Protein AF-A0A367JH83-F1 (afdb_monomer_lite)

Secondary structure (DSSP, 8-state):
-HHHHHHHH-HHHHHHHHHHHHHHHHHHHHHHSHHHHHHH-S-TTHHHHHHHHT-TTS-HHHHHHHHHHHHHHHHHHHHHHHHHHHHHHHHHHH--SS-TTHHHHHHHHHHHHHHHHHHHHHHH-GGGHHHHHHHHHHHHHHHHSSTT-SS--HHHHHHHHHHHHHHHHHHHHHHHHSS---HHHHHHHHHHHHHHHHHHHHHHHIIIIIIHHHTT-

Radius of gyration: 25.51 Å; chains: 1; bounding box: 60×53×84 Å

Foldseek 3Di:
DVVVVVCPPCVLVVLQVVLLVVLLVVLVVQCVPVVSVVPLFDDLCLLSVLSVLLRLSDALVVSVVSVVLLVVLQVVLLVLLLVLLVVLLVVLQPDPDDPLCVLVVSLVVSLVVQLVVLVVVLVVDVSCVSSSVSSNQLSVQSSPPPSNPNDRDSRNSVRSVRSSVNSSVSSSVSSCVRPRDHPVNVVVVVVVVVVVVVVVVVVCCCCVVVVVVVVPD

Structure (mmCIF, N/CA/C/O backbone):
data_AF-A0A367JH83-F1
#
_entry.id   AF-A0A367JH83-F1
#
loop_
_atom_site.group_PDB
_atom_site.id
_atom_site.type_symbol
_atom_site.label_atom_id
_atom_site.label_alt_id
_atom_site.label_comp_id
_atom_site.label_asym_id
_atom_site.label_entity_id
_atom_site.label_seq_id
_atom_site.pdbx_PDB_ins_code
_atom_site.Cartn_x
_atom_site.Cartn_y
_atom_site.Cartn_z
_atom_site.occupancy
_atom_site.B_iso_or_equiv
_atom_site.auth_seq_id
_atom_site.auth_comp_id
_atom_site.auth_asym_id
_atom_site.auth_atom_id
_atom_site.pdbx_PDB_model_num
ATOM 1 N N . MET A 1 1 ? 3.722 -12.422 34.911 1.00 48.09 1 MET A N 1
ATOM 2 C CA . MET A 1 1 ? 2.597 -11.683 35.539 1.00 48.09 1 MET A CA 1
ATOM 3 C C . MET A 1 1 ? 2.371 -10.274 34.957 1.00 48.09 1 MET A C 1
ATOM 5 O O . MET A 1 1 ? 1.234 -9.824 34.954 1.00 48.09 1 MET A O 1
ATOM 9 N N . HIS A 1 2 ? 3.386 -9.600 34.392 1.00 51.06 2 HIS A N 1
ATOM 10 C CA . HIS A 1 2 ? 3.225 -8.284 33.735 1.00 51.06 2 HIS A CA 1
ATOM 11 C C . HIS A 1 2 ? 2.443 -8.306 32.402 1.00 51.06 2 HIS A C 1
ATOM 13 O O . HIS A 1 2 ? 1.666 -7.391 32.148 1.00 51.06 2 HIS A O 1
ATOM 19 N N . LEU A 1 3 ? 2.559 -9.372 31.597 1.00 51.66 3 LEU A N 1
ATOM 20 C CA . LEU A 1 3 ? 1.825 -9.535 30.325 1.00 51.66 3 LEU A CA 1
ATOM 21 C C . LEU A 1 3 ? 0.295 -9.521 30.496 1.00 51.66 3 LEU A C 1
ATOM 23 O O . LEU A 1 3 ? -0.410 -8.859 29.746 1.00 51.66 3 LEU A O 1
ATOM 27 N N . VAL A 1 4 ? -0.221 -10.185 31.534 1.00 54.22 4 VAL A N 1
ATOM 28 C CA . VAL A 1 4 ? -1.671 -10.267 31.799 1.00 54.22 4 VAL A CA 1
ATOM 29 C C . VAL A 1 4 ? -2.240 -8.925 32.280 1.00 54.22 4 VAL A C 1
ATOM 31 O O . VAL A 1 4 ? -3.394 -8.608 32.000 1.00 54.22 4 VAL A O 1
ATOM 34 N N . LYS A 1 5 ? -1.425 -8.106 32.961 1.00 48.91 5 LYS A N 1
ATOM 35 C CA . LYS A 1 5 ? -1.798 -6.739 33.355 1.00 48.91 5 LYS A CA 1
ATOM 36 C C . LYS A 1 5 ? -1.836 -5.797 32.146 1.00 48.91 5 LYS A C 1
ATOM 38 O O . LYS A 1 5 ? -2.768 -5.015 32.047 1.00 48.91 5 LYS A O 1
ATOM 43 N N . PHE A 1 6 ? -0.908 -5.943 31.196 1.00 50.91 6 PHE A N 1
ATOM 44 C CA . PHE A 1 6 ? -0.887 -5.172 29.942 1.00 50.91 6 PHE A CA 1
ATOM 45 C C . PHE A 1 6 ? -2.046 -5.536 28.992 1.00 50.91 6 PHE A C 1
ATOM 47 O O . PHE A 1 6 ? -2.548 -4.687 28.259 1.00 50.91 6 PHE A O 1
ATOM 54 N N . ILE A 1 7 ? -2.515 -6.789 29.036 1.00 53.06 7 ILE A N 1
ATOM 55 C CA . ILE A 1 7 ? -3.688 -7.268 28.279 1.00 53.06 7 ILE A CA 1
ATOM 56 C C . ILE A 1 7 ? -5.001 -6.643 28.771 1.00 53.06 7 ILE A C 1
ATOM 58 O O . ILE A 1 7 ? -5.922 -6.432 27.984 1.00 53.06 7 ILE A O 1
ATOM 62 N N . LYS A 1 8 ? -5.092 -6.317 30.064 1.00 50.69 8 LYS A N 1
ATOM 63 C CA . LYS A 1 8 ? -6.315 -5.769 30.664 1.00 50.69 8 LYS A CA 1
ATOM 64 C C . LYS A 1 8 ? -6.475 -4.256 30.509 1.00 50.69 8 LYS A C 1
ATOM 66 O O . LYS A 1 8 ? -7.600 -3.790 30.646 1.00 50.69 8 LYS A O 1
ATOM 71 N N . THR A 1 9 ? -5.407 -3.510 30.227 1.00 55.69 9 THR A N 1
ATOM 72 C CA . THR A 1 9 ? -5.469 -2.039 30.201 1.00 55.69 9 THR A CA 1
ATOM 73 C C . THR A 1 9 ? -6.194 -1.492 28.966 1.00 55.69 9 THR A C 1
ATOM 75 O O . THR A 1 9 ? -6.880 -0.492 29.099 1.00 55.69 9 THR A O 1
ATOM 78 N N . ASP A 1 10 ? -6.151 -2.182 27.814 1.00 66.38 10 ASP A N 1
ATOM 79 C CA . ASP A 1 10 ? -6.865 -1.765 26.591 1.00 66.38 10 ASP A CA 1
ATOM 80 C C . ASP A 1 10 ? -7.349 -2.963 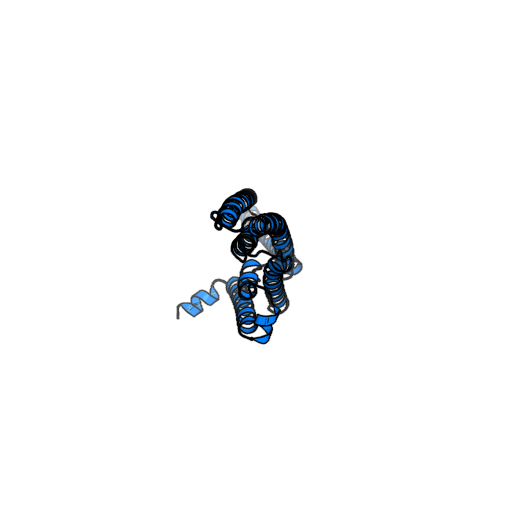25.752 1.00 66.38 10 ASP A C 1
ATOM 82 O O . ASP A 1 10 ? -6.785 -3.317 24.713 1.00 66.38 10 ASP A O 1
ATOM 86 N N . TYR A 1 11 ? -8.436 -3.610 26.182 1.00 70.94 11 TYR A N 1
ATOM 87 C CA . TYR A 1 11 ? -9.047 -4.752 25.478 1.00 70.94 11 TYR A CA 1
ATOM 88 C C . TYR A 1 11 ? -9.377 -4.459 23.996 1.00 70.94 11 TYR A C 1
ATOM 90 O O . TYR A 1 11 ? -9.270 -5.338 23.138 1.00 70.94 11 TYR A O 1
ATOM 98 N N . VAL A 1 12 ? -9.729 -3.210 23.676 1.00 72.44 12 VAL A N 1
ATOM 99 C CA . VAL A 1 12 ? -10.009 -2.749 22.303 1.00 72.44 12 VAL A CA 1
ATOM 100 C C . VAL A 1 12 ? -8.739 -2.724 21.448 1.00 72.44 12 VAL A C 1
ATOM 102 O O . VAL A 1 12 ? -8.766 -3.140 20.290 1.00 72.44 12 VAL A O 1
ATOM 105 N N . LEU A 1 13 ? -7.609 -2.294 22.016 1.00 74.44 13 LEU A N 1
ATOM 106 C CA . LEU A 1 13 ? -6.323 -2.282 21.321 1.00 74.44 13 LEU A CA 1
ATOM 107 C C . LEU A 1 13 ? -5.861 -3.710 21.012 1.00 74.44 13 LEU A C 1
ATOM 109 O O . LEU A 1 13 ? -5.463 -4.002 19.887 1.00 74.44 13 LEU A O 1
ATOM 113 N N . TRP A 1 14 ? -5.995 -4.623 21.975 1.00 78.81 14 TRP A N 1
ATOM 114 C CA . TRP A 1 14 ? -5.631 -6.029 21.791 1.00 78.81 14 TRP A CA 1
ATOM 115 C C . TRP A 1 14 ? -6.455 -6.727 20.711 1.00 78.81 14 TRP A C 1
ATOM 117 O O . TRP A 1 14 ? -5.892 -7.476 19.913 1.00 78.81 14 TRP A O 1
ATOM 127 N N . LYS A 1 15 ? -7.758 -6.433 20.608 1.00 77.62 15 LYS A N 1
ATOM 128 C CA . LYS A 1 15 ? -8.580 -6.917 19.488 1.00 77.62 15 LYS A CA 1
ATOM 129 C C . LYS A 1 15 ? -8.026 -6.473 18.140 1.00 77.62 15 LYS A C 1
ATOM 131 O O . LYS A 1 15 ? -7.910 -7.293 17.234 1.00 77.62 15 LYS A O 1
ATOM 136 N N . LYS A 1 16 ? -7.663 -5.195 18.008 1.00 78.31 16 LYS A N 1
ATOM 137 C CA . LYS A 1 16 ? -7.108 -4.639 16.765 1.00 78.31 16 LYS A CA 1
ATOM 138 C C . LYS A 1 16 ? -5.760 -5.263 16.413 1.00 78.31 16 LYS A C 1
ATOM 140 O O . LYS A 1 16 ? -5.555 -5.635 15.263 1.00 78.31 16 LYS A O 1
ATOM 145 N N . ILE A 1 17 ? -4.881 -5.438 17.400 1.00 82.12 17 ILE A N 1
ATOM 146 C CA . ILE A 1 17 ? -3.578 -6.088 17.208 1.00 82.12 17 ILE A CA 1
ATOM 147 C C . ILE A 1 17 ? -3.771 -7.521 16.704 1.00 82.12 17 ILE A C 1
ATOM 149 O O . ILE A 1 17 ? -3.219 -7.870 15.667 1.00 82.12 17 ILE A O 1
ATOM 153 N N . ILE A 1 18 ? -4.614 -8.321 17.369 1.00 83.38 18 ILE A N 1
ATOM 154 C CA . ILE A 1 18 ? -4.855 -9.721 16.986 1.00 83.38 18 ILE A CA 1
ATOM 155 C C . ILE A 1 18 ? -5.422 -9.820 15.565 1.00 83.38 18 ILE A C 1
ATOM 157 O O . ILE A 1 18 ? -4.965 -10.662 14.796 1.00 83.38 18 ILE A O 1
ATOM 161 N N . LYS A 1 19 ? -6.363 -8.947 15.178 1.00 82.88 19 LYS A N 1
ATOM 162 C CA . LYS A 1 19 ? -6.883 -8.901 13.799 1.00 82.88 19 LYS A CA 1
ATOM 163 C C . LYS A 1 19 ? -5.774 -8.699 12.772 1.00 82.88 19 LYS A C 1
ATOM 165 O O . LYS A 1 19 ? -5.697 -9.446 11.799 1.00 82.88 19 LYS A O 1
ATOM 170 N N . CYS A 1 20 ? -4.917 -7.703 12.991 1.00 82.50 20 CYS A N 1
ATOM 171 C CA . CYS A 1 20 ? -3.820 -7.409 12.077 1.00 82.50 20 CYS A CA 1
ATOM 172 C C . CYS A 1 20 ? -2.799 -8.551 12.037 1.00 82.50 20 CYS A C 1
ATOM 174 O O . CYS A 1 20 ? -2.347 -8.914 10.955 1.00 82.50 20 CYS A O 1
ATOM 176 N N . THR A 1 21 ? -2.488 -9.163 13.183 1.00 86.00 21 THR A N 1
ATOM 177 C CA . THR A 1 21 ? -1.596 -10.327 13.253 1.00 86.00 21 THR A CA 1
ATOM 178 C C . THR A 1 21 ? -2.160 -11.520 12.483 1.00 86.00 21 THR A C 1
ATOM 180 O O . THR A 1 21 ? -1.435 -12.131 11.709 1.00 86.00 21 THR A O 1
ATOM 183 N N . VAL A 1 22 ? -3.454 -11.822 12.622 1.00 86.25 22 VAL A N 1
ATOM 184 C CA . VAL A 1 22 ? -4.103 -12.916 11.879 1.00 86.25 22 VAL A CA 1
ATOM 185 C C . VAL A 1 22 ? -4.103 -12.641 10.374 1.00 86.25 22 VAL A C 1
ATOM 187 O O . VAL A 1 22 ? -3.797 -13.540 9.594 1.00 86.25 22 VAL A O 1
ATOM 190 N N . ALA A 1 23 ? -4.396 -11.408 9.949 1.00 85.38 23 ALA A N 1
ATOM 191 C CA . ALA A 1 23 ? -4.332 -11.035 8.534 1.00 85.38 23 ALA A CA 1
ATOM 192 C C . ALA A 1 23 ? -2.924 -11.208 7.952 1.00 85.38 23 ALA A C 1
ATOM 194 O O . ALA A 1 23 ? -2.769 -11.758 6.860 1.00 85.38 23 ALA A O 1
ATOM 195 N N . TYR A 1 24 ? -1.907 -10.785 8.703 1.00 87.06 24 TYR A N 1
ATOM 196 C CA . TYR A 1 24 ? -0.510 -10.931 8.314 1.00 87.06 24 TYR A CA 1
ATOM 197 C C . TYR A 1 24 ? -0.085 -12.403 8.227 1.00 87.06 24 TYR A C 1
ATOM 199 O O . TYR A 1 24 ? 0.581 -12.800 7.270 1.00 87.06 24 TYR A O 1
ATOM 207 N N . GLU A 1 25 ? -0.518 -13.229 9.180 1.00 88.69 25 GLU A N 1
ATOM 208 C CA . GLU A 1 25 ? -0.207 -14.659 9.204 1.00 88.69 25 GLU A CA 1
ATOM 209 C C . GLU A 1 25 ? -0.846 -15.394 8.021 1.00 88.69 25 GLU A C 1
ATOM 211 O O . GLU A 1 25 ? -0.173 -16.145 7.321 1.00 88.69 25 GLU A O 1
ATOM 216 N N . ILE A 1 26 ? -2.119 -15.113 7.716 1.00 87.00 26 ILE A N 1
ATOM 217 C CA . ILE A 1 26 ? -2.809 -15.697 6.555 1.00 87.00 26 ILE A CA 1
ATOM 218 C C . ILE A 1 26 ? -2.083 -15.333 5.256 1.00 87.00 26 ILE A C 1
ATOM 220 O O . ILE A 1 26 ? -1.838 -16.205 4.423 1.00 87.00 26 ILE A O 1
ATOM 224 N N . ALA A 1 27 ? -1.698 -14.066 5.082 1.00 86.50 27 ALA A N 1
ATOM 225 C CA . ALA A 1 27 ? -0.933 -13.644 3.912 1.00 86.50 27 ALA A CA 1
ATOM 226 C C . ALA A 1 27 ? 0.440 -14.329 3.826 1.00 86.50 27 ALA A C 1
ATOM 228 O O . ALA A 1 27 ? 0.870 -14.691 2.730 1.00 86.50 27 ALA A O 1
ATOM 229 N N . THR A 1 28 ? 1.102 -14.542 4.965 1.00 86.69 28 THR A N 1
ATOM 230 C CA . THR A 1 28 ? 2.405 -15.221 5.048 1.00 86.69 28 THR A CA 1
ATOM 231 C C . THR A 1 28 ? 2.293 -16.710 4.710 1.00 86.69 28 THR A C 1
ATOM 233 O O . THR A 1 28 ? 3.112 -17.246 3.966 1.00 86.69 28 THR A O 1
ATOM 236 N N . ILE A 1 29 ? 1.240 -17.384 5.170 1.00 87.88 29 ILE A N 1
ATOM 237 C CA . ILE A 1 29 ? 0.969 -18.778 4.800 1.00 87.88 29 ILE A CA 1
ATOM 238 C C . ILE A 1 29 ? 0.673 -18.880 3.300 1.00 87.88 29 ILE A C 1
ATOM 240 O O . ILE A 1 29 ? 1.196 -19.768 2.631 1.00 87.88 29 ILE A O 1
ATOM 244 N N . LEU A 1 30 ? -0.130 -17.962 2.751 1.00 84.56 30 LEU A N 1
ATOM 245 C CA . LEU A 1 30 ? -0.495 -17.978 1.334 1.00 84.56 30 LEU A CA 1
ATOM 246 C C . LEU A 1 30 ? 0.717 -17.817 0.417 1.00 84.56 30 LEU A C 1
ATOM 248 O O . LEU A 1 30 ? 0.815 -18.540 -0.568 1.00 84.56 30 LEU A O 1
ATOM 252 N N . ILE A 1 31 ? 1.650 -16.919 0.736 1.00 86.81 31 ILE A N 1
ATOM 253 C CA . ILE A 1 31 ? 2.852 -16.728 -0.086 1.00 86.81 31 ILE A CA 1
ATOM 254 C C . ILE A 1 31 ? 3.829 -17.909 -0.010 1.00 86.81 31 ILE A C 1
ATOM 256 O O . ILE A 1 31 ? 4.506 -18.191 -0.993 1.00 86.81 31 ILE A O 1
ATOM 260 N N . LEU A 1 32 ? 3.883 -18.630 1.115 1.00 85.50 32 LEU A N 1
ATOM 261 C CA . LEU A 1 32 ? 4.742 -19.811 1.269 1.00 85.50 32 LEU A CA 1
ATOM 262 C C . LEU A 1 32 ? 4.298 -20.996 0.397 1.00 85.50 32 LEU A C 1
ATOM 264 O O . LEU A 1 32 ? 5.063 -21.941 0.211 1.00 85.50 32 LEU A O 1
ATOM 268 N N . ILE A 1 33 ? 3.078 -20.968 -0.147 1.00 86.38 33 ILE A N 1
ATOM 269 C CA . ILE A 1 33 ? 2.583 -21.999 -1.058 1.00 86.38 33 ILE A CA 1
ATOM 270 C C . ILE A 1 33 ? 3.149 -21.733 -2.468 1.00 86.38 33 ILE A C 1
ATOM 272 O O . ILE A 1 33 ? 2.751 -20.753 -3.103 1.00 86.38 33 ILE A O 1
ATOM 276 N N . PRO A 1 34 ? 3.968 -22.637 -3.047 1.00 78.75 34 PRO A N 1
ATOM 277 C CA . PRO A 1 34 ? 4.640 -22.398 -4.335 1.00 78.75 34 PRO A CA 1
ATOM 278 C C . PRO A 1 34 ? 3.678 -22.141 -5.504 1.00 78.75 34 PRO A C 1
ATOM 280 O O . PRO A 1 34 ? 3.972 -21.395 -6.434 1.00 78.75 34 PRO A O 1
ATOM 283 N N . LYS A 1 35 ? 2.480 -22.741 -5.454 1.00 79.00 35 LYS A N 1
ATOM 284 C CA . LYS A 1 35 ? 1.425 -22.524 -6.459 1.00 79.00 35 LYS A CA 1
ATOM 285 C C . LYS A 1 35 ? 0.852 -21.107 -6.427 1.00 79.00 35 LYS A C 1
ATOM 287 O O . LYS A 1 35 ? 0.380 -20.620 -7.448 1.00 79.00 35 LYS A O 1
ATOM 292 N N . VAL A 1 36 ? 0.839 -20.479 -5.254 1.00 77.38 36 VAL A N 1
ATOM 293 C CA . VAL A 1 36 ? 0.352 -19.110 -5.074 1.00 77.38 36 VAL A CA 1
ATOM 294 C C . VAL A 1 36 ? 1.449 -18.137 -5.489 1.00 77.38 36 VAL A C 1
ATOM 296 O O . VAL A 1 36 ? 1.177 -17.226 -6.264 1.00 77.38 36 VAL A O 1
ATOM 299 N N . GLU A 1 37 ? 2.694 -18.383 -5.078 1.00 77.94 37 GLU A N 1
ATOM 300 C CA . GLU A 1 37 ? 3.856 -17.590 -5.493 1.00 77.94 37 GLU A CA 1
ATOM 301 C C . GLU A 1 37 ? 3.947 -17.454 -7.024 1.00 77.94 37 GLU A C 1
ATOM 303 O O . GLU A 1 37 ? 4.045 -16.339 -7.539 1.00 77.94 37 GLU A O 1
ATOM 308 N N . ALA A 1 38 ? 3.819 -18.568 -7.752 1.00 74.31 38 ALA A N 1
ATOM 309 C CA . ALA A 1 38 ? 3.919 -18.592 -9.211 1.00 74.31 38 ALA A CA 1
ATOM 310 C C . ALA A 1 38 ? 2.819 -17.786 -9.935 1.00 74.31 38 ALA A C 1
ATOM 312 O O . ALA A 1 38 ? 3.021 -17.360 -11.071 1.00 74.31 38 ALA A O 1
ATOM 313 N N . ASN A 1 39 ? 1.668 -17.561 -9.290 1.00 76.25 39 ASN A N 1
ATOM 314 C CA . ASN A 1 39 ? 0.476 -16.976 -9.916 1.00 76.25 39 ASN A CA 1
ATOM 315 C C . ASN A 1 39 ? 0.176 -15.532 -9.482 1.00 76.25 39 ASN A C 1
ATOM 317 O O . ASN A 1 39 ? -0.701 -14.892 -10.060 1.00 76.25 39 ASN A O 1
ATOM 321 N N . VAL A 1 40 ? 0.854 -15.008 -8.458 1.00 68.94 40 VAL A N 1
ATOM 322 C CA . VAL A 1 40 ? 0.503 -13.714 -7.847 1.00 68.94 40 VAL A CA 1
ATOM 323 C C . VAL A 1 40 ? 1.142 -12.514 -8.555 1.00 68.94 40 VAL A C 1
ATOM 325 O O . VAL A 1 40 ? 0.592 -11.414 -8.507 1.00 68.94 40 VAL A O 1
ATOM 328 N N . GLY A 1 41 ? 2.266 -12.697 -9.246 1.00 66.81 41 GLY A N 1
ATOM 329 C CA . GLY A 1 41 ? 2.889 -11.642 -10.046 1.00 66.81 41 GLY A CA 1
ATOM 330 C C . GLY A 1 41 ? 4.389 -11.505 -9.813 1.00 66.81 41 GLY A C 1
ATOM 331 O O . GLY A 1 41 ? 5.060 -12.414 -9.342 1.00 66.81 41 GLY A O 1
ATOM 332 N N . VAL A 1 42 ? 4.933 -10.339 -10.165 1.00 68.00 42 VAL A N 1
ATOM 333 C CA . VAL A 1 42 ? 6.388 -10.099 -10.238 1.00 68.00 42 VAL A CA 1
ATOM 334 C C . VAL A 1 42 ? 7.045 -10.052 -8.8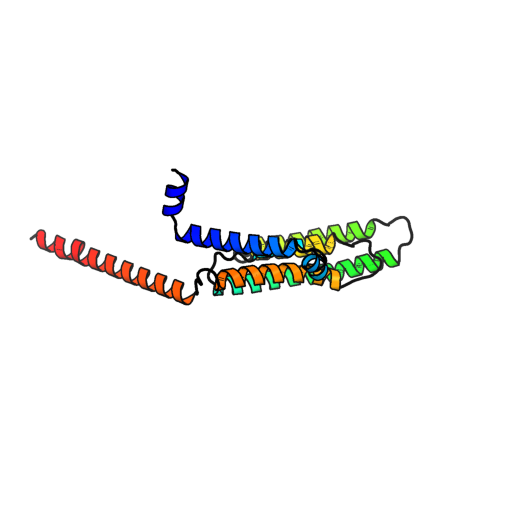56 1.00 68.00 42 VAL A C 1
ATOM 336 O O . VAL A 1 42 ? 8.266 -10.220 -8.732 1.00 68.00 42 VAL A O 1
ATOM 339 N N . VAL A 1 43 ? 6.246 -9.762 -7.826 1.00 77.38 43 VAL A N 1
ATOM 340 C CA . VAL A 1 43 ? 6.714 -9.497 -6.468 1.00 77.38 43 VAL A CA 1
ATOM 341 C C . VAL A 1 43 ? 5.730 -10.074 -5.428 1.00 77.38 43 VAL A C 1
ATOM 343 O O . VAL A 1 43 ? 4.919 -9.336 -4.868 1.00 77.38 43 VAL A O 1
ATOM 346 N N . PRO A 1 44 ? 5.771 -11.390 -5.144 1.00 78.31 44 PRO A N 1
ATOM 347 C CA . PRO A 1 44 ? 4.781 -12.054 -4.286 1.00 78.31 44 PRO A CA 1
ATOM 348 C C . PRO A 1 44 ? 4.742 -11.526 -2.842 1.00 78.31 44 PRO A C 1
ATOM 350 O O . PRO A 1 44 ? 3.675 -11.446 -2.239 1.00 78.31 44 PRO A O 1
ATOM 353 N N . TYR A 1 45 ? 5.878 -11.079 -2.294 1.00 82.56 45 TYR A N 1
ATOM 354 C CA . TYR A 1 45 ? 5.986 -10.543 -0.923 1.00 82.56 45 TYR A CA 1
ATOM 355 C C . TYR A 1 45 ? 5.252 -9.217 -0.712 1.00 82.56 45 TYR A C 1
ATOM 357 O O . TYR A 1 45 ? 5.084 -8.761 0.417 1.00 82.56 45 TYR A O 1
ATOM 365 N N . LEU A 1 46 ? 4.749 -8.608 -1.783 1.00 85.12 46 LEU A N 1
ATOM 366 C CA . LEU A 1 46 ? 3.849 -7.471 -1.673 1.00 85.12 46 LEU A CA 1
ATOM 367 C C . LEU A 1 46 ? 2.463 -7.847 -1.131 1.00 85.12 46 LEU A C 1
ATOM 369 O O . LEU A 1 46 ? 1.765 -6.949 -0.671 1.00 85.12 46 LEU A O 1
ATOM 373 N N . ILE A 1 47 ? 2.071 -9.130 -1.110 1.00 85.19 47 ILE A N 1
ATOM 374 C CA . ILE A 1 47 ? 0.826 -9.558 -0.446 1.00 85.19 47 ILE A CA 1
ATOM 375 C C . ILE A 1 47 ? 0.895 -9.259 1.056 1.00 85.19 47 ILE A C 1
ATOM 377 O O . ILE A 1 47 ? -0.007 -8.629 1.611 1.00 85.19 47 ILE A O 1
ATOM 381 N N . THR A 1 48 ? 1.973 -9.682 1.722 1.00 85.75 48 THR A N 1
ATOM 382 C CA . THR A 1 48 ? 2.140 -9.491 3.170 1.00 85.75 48 THR A CA 1
ATOM 383 C C . THR A 1 48 ? 2.305 -8.012 3.503 1.00 85.75 48 THR A C 1
ATOM 385 O O . THR A 1 48 ? 1.630 -7.508 4.400 1.00 85.75 48 THR A O 1
ATOM 388 N N . LEU A 1 49 ? 3.102 -7.272 2.726 1.00 84.19 49 LEU A N 1
ATOM 389 C CA . LEU A 1 49 ? 3.193 -5.812 2.852 1.00 84.19 49 LEU A CA 1
ATOM 390 C C . LEU A 1 49 ? 1.840 -5.124 2.629 1.00 84.19 49 LEU A C 1
ATOM 392 O O . LEU A 1 49 ? 1.483 -4.217 3.378 1.00 84.19 49 LEU A O 1
ATOM 396 N N . GLY A 1 50 ? 1.052 -5.591 1.659 1.00 82.88 50 GLY A N 1
ATOM 397 C CA . GLY A 1 50 ? -0.304 -5.116 1.409 1.00 82.88 50 GLY A CA 1
ATOM 398 C C . GLY A 1 50 ? -1.168 -5.205 2.665 1.00 82.88 50 GLY A C 1
ATOM 399 O O . GLY A 1 50 ? -1.759 -4.202 3.061 1.00 82.88 50 GLY A O 1
ATOM 400 N N . THR A 1 51 ? -1.173 -6.346 3.366 1.00 84.56 51 THR A N 1
ATOM 401 C CA . THR A 1 51 ? -1.970 -6.484 4.604 1.00 84.56 51 THR A CA 1
ATOM 402 C C . THR A 1 51 ? -1.611 -5.461 5.682 1.00 84.56 51 THR A C 1
ATOM 404 O O . THR A 1 51 ? -2.487 -5.009 6.420 1.00 84.56 51 THR A O 1
ATOM 407 N N . LEU A 1 52 ? -0.341 -5.052 5.743 1.00 82.06 52 LEU A N 1
ATOM 408 C CA . LEU A 1 52 ? 0.146 -4.074 6.710 1.00 82.06 52 LEU A CA 1
ATOM 409 C C . LEU A 1 52 ? -0.324 -2.657 6.362 1.00 82.06 52 LEU A C 1
ATOM 411 O O . LEU A 1 52 ? -0.736 -1.898 7.238 1.00 82.06 52 LEU A O 1
ATOM 415 N N . PHE A 1 53 ? -0.313 -2.311 5.076 1.00 76.75 53 PHE A N 1
ATOM 416 C CA . PHE A 1 53 ? -0.707 -0.987 4.597 1.00 76.75 53 PHE A CA 1
ATOM 417 C C . PHE A 1 53 ? -2.223 -0.766 4.535 1.00 76.75 53 PHE A C 1
ATOM 419 O O . PHE A 1 53 ? -2.672 0.369 4.670 1.00 76.75 53 PHE A O 1
ATOM 426 N N . PHE A 1 54 ? -3.017 -1.823 4.350 1.00 77.06 54 PHE A N 1
ATOM 427 C CA . PHE A 1 54 ? -4.486 -1.765 4.407 1.00 77.06 54 PHE A CA 1
ATOM 428 C C . PHE A 1 54 ? -5.048 -2.049 5.810 1.00 77.06 54 PHE A C 1
ATOM 430 O O . PHE A 1 54 ? -6.240 -2.325 5.937 1.00 77.06 54 PHE A O 1
ATOM 437 N N . ASN A 1 55 ? -4.173 -2.029 6.825 1.00 74.06 55 ASN A N 1
ATOM 438 C CA . ASN A 1 55 ? -4.401 -2.169 8.265 1.00 74.06 55 ASN A CA 1
ATOM 439 C C . ASN A 1 55 ? -5.859 -2.461 8.693 1.00 74.06 55 ASN A C 1
ATOM 441 O O . ASN A 1 55 ? -6.725 -1.588 8.684 1.00 74.06 55 ASN A O 1
ATOM 445 N N . ALA A 1 56 ? -6.108 -3.676 9.187 1.00 66.12 56 ALA A N 1
ATOM 446 C CA . ALA A 1 56 ? -7.418 -4.142 9.660 1.00 66.12 56 ALA A CA 1
ATOM 447 C C . ALA A 1 56 ? -7.877 -3.543 11.016 1.00 66.12 56 ALA A C 1
ATOM 449 O O . ALA A 1 56 ? -8.805 -4.057 11.638 1.00 66.12 56 ALA A O 1
ATOM 450 N N . SER A 1 57 ? -7.227 -2.485 11.516 1.00 62.22 57 SER A N 1
ATOM 451 C CA . SER A 1 57 ? -7.513 -1.896 12.838 1.00 62.22 57 SER A CA 1
ATOM 452 C C . SER A 1 57 ? -8.663 -0.878 12.864 1.00 62.22 57 SER A C 1
ATOM 454 O O . SER A 1 57 ? -9.139 -0.518 13.947 1.00 62.22 57 SER A O 1
ATOM 456 N N . GLY A 1 58 ? -9.089 -0.389 11.695 1.00 65.69 58 GLY A N 1
ATOM 457 C CA . GLY A 1 58 ? -10.168 0.588 11.543 1.00 65.69 58 GLY A CA 1
ATOM 458 C C . GLY A 1 58 ? -11.542 -0.046 11.317 1.00 65.69 58 GLY A C 1
ATOM 459 O O . GLY A 1 58 ? -11.665 -1.241 11.051 1.00 65.69 58 GLY A O 1
ATOM 460 N N . THR A 1 59 ? -12.596 0.771 11.376 1.00 74.25 59 THR A N 1
ATOM 461 C CA . THR A 1 59 ? -13.936 0.331 10.958 1.00 74.25 59 THR A CA 1
ATOM 462 C C . THR A 1 59 ? -13.919 -0.090 9.490 1.00 74.25 59 THR A C 1
ATOM 464 O O . THR A 1 59 ? -13.177 0.480 8.689 1.00 74.25 59 THR A O 1
ATOM 467 N N . ALA A 1 60 ? -14.766 -1.050 9.109 1.00 73.25 60 ALA A N 1
ATOM 468 C CA . ALA A 1 60 ? -14.797 -1.557 7.732 1.00 73.25 60 ALA A CA 1
ATOM 469 C C . ALA A 1 60 ? -14.994 -0.435 6.688 1.00 73.25 60 ALA A C 1
ATOM 471 O O . ALA A 1 60 ? -14.363 -0.441 5.636 1.00 73.25 60 ALA A O 1
ATOM 472 N N . GLY A 1 61 ? -15.811 0.578 7.008 1.00 72.06 61 GLY A N 1
ATOM 473 C CA . GLY A 1 61 ? -16.008 1.747 6.145 1.00 72.06 61 GLY A CA 1
ATOM 474 C C . GLY A 1 61 ? -14.751 2.609 5.996 1.00 72.06 61 GLY A C 1
ATOM 475 O O . GLY A 1 61 ? -14.409 2.996 4.882 1.00 72.06 61 GLY A O 1
ATOM 476 N N . ASN A 1 62 ? -14.024 2.863 7.091 1.00 78.94 62 ASN A N 1
ATOM 477 C CA . ASN A 1 62 ? -12.768 3.612 7.031 1.00 78.94 62 ASN A CA 1
ATOM 478 C C . ASN A 1 62 ? -11.699 2.844 6.244 1.00 78.94 62 ASN A C 1
ATOM 480 O O . ASN A 1 62 ? -11.009 3.431 5.419 1.00 78.94 62 ASN A O 1
ATOM 484 N N . GLN A 1 63 ? -11.627 1.524 6.428 1.00 81.69 63 GLN A N 1
ATOM 485 C CA . GLN A 1 63 ? -10.707 0.669 5.684 1.00 81.69 63 GLN A CA 1
ATOM 486 C C . GLN A 1 63 ? -10.985 0.698 4.173 1.00 81.69 63 GLN A C 1
ATOM 488 O O . GLN A 1 63 ? -10.047 0.780 3.389 1.00 81.69 63 GLN A O 1
ATOM 493 N N . ILE A 1 64 ? -12.253 0.692 3.742 1.00 83.06 64 ILE A N 1
ATOM 494 C CA . ILE A 1 64 ? -12.610 0.807 2.316 1.00 83.06 64 ILE A CA 1
ATOM 495 C C . ILE A 1 64 ? -12.186 2.168 1.745 1.00 83.06 64 ILE A C 1
ATOM 497 O O . ILE A 1 64 ? -11.645 2.235 0.642 1.00 83.06 64 ILE A O 1
ATOM 501 N N . VAL A 1 65 ? -12.395 3.260 2.486 1.00 83.94 65 VAL A N 1
ATOM 502 C CA . VAL A 1 65 ? -11.963 4.600 2.053 1.00 83.94 65 VAL A CA 1
ATOM 503 C C . VAL A 1 65 ? -10.438 4.673 1.953 1.00 83.94 65 VAL A C 1
ATOM 505 O O . VAL A 1 65 ? -9.911 5.175 0.960 1.00 83.94 65 VAL A O 1
ATOM 508 N N . GLU A 1 66 ? -9.720 4.125 2.933 1.00 83.12 66 GLU A N 1
ATOM 509 C CA . GLU A 1 66 ? -8.260 4.007 2.894 1.00 83.12 66 GLU A CA 1
ATOM 510 C C . GLU A 1 66 ? -7.796 3.131 1.726 1.00 83.12 66 GLU A C 1
ATOM 512 O O . GLU A 1 66 ? -6.824 3.477 1.056 1.00 83.12 66 GLU A O 1
ATOM 517 N N . MET A 1 67 ? -8.524 2.054 1.407 1.00 85.38 67 MET A N 1
ATOM 518 C CA . MET A 1 67 ? -8.247 1.227 0.236 1.00 85.38 67 MET A CA 1
ATOM 519 C C . MET A 1 67 ? -8.352 2.022 -1.065 1.00 85.38 67 MET A C 1
ATOM 521 O O . MET A 1 67 ? -7.448 1.957 -1.895 1.00 85.38 67 MET A O 1
ATOM 525 N N . LEU A 1 68 ? -9.421 2.802 -1.234 1.00 87.44 68 LEU A N 1
ATOM 526 C CA . LEU A 1 68 ? -9.615 3.638 -2.420 1.00 87.44 68 LEU A CA 1
ATOM 527 C C . LEU A 1 68 ? -8.520 4.703 -2.549 1.00 87.44 68 LEU A C 1
ATOM 529 O O . LEU A 1 68 ? -7.992 4.911 -3.641 1.00 87.44 68 LEU A O 1
ATOM 533 N N . LEU A 1 69 ? -8.137 5.340 -1.439 1.00 86.88 69 LEU A N 1
ATOM 534 C CA . LEU A 1 69 ? -7.049 6.320 -1.421 1.00 86.88 69 LEU A CA 1
ATOM 535 C C . LEU A 1 69 ? -5.691 5.681 -1.736 1.00 86.88 69 LEU A C 1
ATOM 537 O O . LEU A 1 69 ? -4.916 6.263 -2.495 1.00 86.88 69 LEU A O 1
ATOM 541 N N . ASN A 1 70 ? -5.417 4.484 -1.207 1.00 86.56 70 ASN A N 1
ATOM 542 C CA . ASN A 1 70 ? -4.222 3.701 -1.530 1.00 86.56 70 ASN A CA 1
ATOM 543 C C . ASN A 1 70 ? -4.161 3.407 -3.034 1.00 86.56 70 ASN A C 1
ATOM 545 O O . ASN A 1 70 ? -3.149 3.685 -3.670 1.00 86.56 70 ASN A O 1
ATOM 549 N N . VAL A 1 71 ? -5.255 2.913 -3.624 1.00 87.88 71 VAL A N 1
ATOM 550 C CA . VAL A 1 71 ? -5.314 2.607 -5.062 1.00 87.88 71 VAL A CA 1
ATOM 551 C C . VAL A 1 71 ? -5.131 3.866 -5.909 1.00 87.88 71 VAL A C 1
ATOM 553 O O . VAL A 1 71 ? -4.329 3.860 -6.841 1.00 87.88 71 VAL A O 1
ATOM 556 N N . ALA A 1 72 ? -5.802 4.967 -5.564 1.00 88.12 72 ALA A N 1
ATOM 557 C CA . ALA A 1 72 ? -5.651 6.239 -6.268 1.00 88.12 72 ALA A CA 1
ATOM 558 C C . ALA A 1 72 ? -4.196 6.743 -6.244 1.00 88.12 72 ALA A C 1
ATOM 560 O O . ALA A 1 72 ? -3.667 7.167 -7.272 1.00 88.12 72 ALA A O 1
ATOM 561 N N . MET A 1 73 ? -3.529 6.633 -5.090 1.00 86.88 73 MET A N 1
ATOM 562 C CA . MET A 1 73 ? -2.125 7.023 -4.931 1.00 86.88 73 MET A CA 1
ATOM 563 C C . MET A 1 73 ? -1.137 6.087 -5.618 1.00 86.88 73 MET A C 1
ATOM 565 O O . MET A 1 73 ? -0.029 6.511 -5.931 1.00 86.88 73 MET A O 1
ATOM 569 N N . MET A 1 74 ? -1.517 4.839 -5.885 1.00 87.75 74 MET A N 1
ATOM 570 C CA . MET A 1 74 ? -0.697 3.909 -6.654 1.00 87.75 74 MET A CA 1
ATOM 571 C C . MET A 1 74 ? -0.778 4.179 -8.162 1.00 87.75 74 MET A C 1
ATOM 573 O O . MET A 1 74 ? 0.237 4.074 -8.847 1.00 87.75 74 MET A O 1
ATOM 577 N N . ILE A 1 75 ? -1.954 4.529 -8.699 1.00 88.75 75 ILE A N 1
ATOM 578 C CA . ILE A 1 75 ? -2.173 4.687 -10.154 1.00 88.75 75 ILE A CA 1
ATOM 579 C C . ILE A 1 75 ? -1.243 5.744 -10.763 1.00 88.75 75 ILE A C 1
ATOM 581 O O . ILE A 1 75 ? -0.663 5.521 -11.824 1.00 88.75 75 ILE A O 1
ATOM 585 N N . ILE A 1 76 ? -1.066 6.879 -10.085 1.00 88.88 76 ILE A N 1
ATOM 586 C CA . ILE A 1 76 ? -0.240 7.994 -10.571 1.00 88.88 76 ILE A CA 1
ATOM 587 C C . ILE A 1 76 ? 1.223 7.559 -10.810 1.00 88.88 76 ILE A C 1
ATOM 589 O O . ILE A 1 76 ? 1.694 7.671 -11.947 1.00 88.88 76 ILE A O 1
ATOM 593 N N . PRO A 1 77 ? 1.952 7.018 -9.810 1.00 87.25 77 PRO A N 1
ATOM 594 C CA . PRO A 1 77 ? 3.305 6.521 -10.023 1.00 87.25 77 PRO A CA 1
ATOM 595 C C . PRO A 1 77 ? 3.347 5.330 -10.982 1.00 87.25 77 PRO A C 1
ATOM 597 O O . PRO A 1 77 ? 4.351 5.161 -11.661 1.00 87.25 77 PRO A O 1
ATOM 600 N N . ALA A 1 78 ? 2.284 4.535 -11.117 1.00 87.06 78 ALA A N 1
ATOM 601 C CA . ALA A 1 78 ? 2.245 3.437 -12.086 1.00 87.06 78 ALA A CA 1
ATOM 602 C C . ALA A 1 78 ? 2.263 3.907 -13.536 1.00 87.06 78 ALA A C 1
ATOM 604 O O . ALA A 1 78 ? 3.014 3.366 -14.344 1.00 87.06 78 ALA A O 1
ATOM 605 N N . ILE A 1 79 ? 1.455 4.921 -13.855 1.00 88.62 79 ILE A N 1
ATOM 606 C CA . ILE A 1 79 ? 1.433 5.536 -15.185 1.00 88.62 79 ILE A CA 1
ATOM 607 C C . ILE A 1 79 ? 2.805 6.144 -15.474 1.00 88.62 79 ILE A C 1
ATOM 609 O O . ILE A 1 79 ? 3.362 5.925 -16.547 1.00 88.62 79 ILE A O 1
ATOM 613 N N . TRP A 1 80 ? 3.385 6.840 -14.493 1.00 89.88 80 TRP A N 1
ATOM 614 C CA . TRP A 1 80 ? 4.734 7.386 -14.614 1.00 89.88 80 TRP A CA 1
ATOM 615 C C . TRP A 1 80 ? 5.778 6.293 -14.874 1.00 89.88 80 TRP A C 1
ATOM 617 O O . TRP A 1 80 ? 6.549 6.395 -15.825 1.00 89.88 80 TRP A O 1
ATOM 627 N N . CYS A 1 81 ? 5.755 5.203 -14.102 1.00 87.50 81 CYS A N 1
ATOM 628 C CA . CYS A 1 81 ? 6.635 4.056 -14.319 1.00 87.50 81 CYS A CA 1
ATOM 629 C C . CYS A 1 81 ? 6.443 3.458 -15.715 1.00 87.50 81 CYS A C 1
ATOM 631 O O . CYS A 1 81 ? 7.430 3.164 -16.372 1.00 87.50 81 CYS A O 1
ATOM 633 N N . ALA A 1 82 ? 5.207 3.332 -16.209 1.00 86.00 82 ALA A N 1
ATOM 634 C CA . ALA A 1 82 ? 4.934 2.786 -17.538 1.00 86.00 82 ALA A CA 1
ATOM 635 C C . ALA A 1 82 ? 5.559 3.633 -18.651 1.00 86.00 82 ALA A C 1
ATOM 637 O O . ALA A 1 82 ? 6.215 3.092 -19.541 1.00 86.00 82 ALA A O 1
ATOM 638 N N . VAL A 1 83 ? 5.405 4.957 -18.570 1.00 87.94 83 VAL A N 1
ATOM 639 C CA . VAL A 1 83 ? 5.994 5.895 -19.536 1.00 87.94 83 VAL A CA 1
ATOM 640 C C . VAL A 1 83 ? 7.520 5.809 -19.513 1.00 87.94 83 VAL A C 1
ATOM 642 O O . VAL A 1 83 ? 8.154 5.701 -20.561 1.00 87.94 83 VAL A O 1
ATOM 645 N N . ILE A 1 84 ? 8.120 5.814 -18.325 1.00 87.69 84 ILE A N 1
ATOM 646 C CA . ILE A 1 84 ? 9.577 5.790 -18.180 1.00 87.69 84 ILE A CA 1
ATOM 647 C C . ILE A 1 84 ? 10.157 4.435 -18.583 1.00 87.69 84 ILE A C 1
ATOM 649 O O . ILE A 1 84 ? 11.147 4.399 -19.306 1.00 87.69 84 ILE A O 1
ATOM 653 N N . SER A 1 85 ? 9.530 3.323 -18.199 1.00 84.25 85 SER A N 1
ATOM 654 C CA . SER A 1 85 ? 9.941 1.987 -18.635 1.00 84.25 85 SER A CA 1
ATOM 655 C C . SER A 1 85 ? 9.894 1.857 -20.158 1.00 84.25 85 SER A C 1
ATOM 657 O O . SER A 1 85 ? 10.817 1.290 -20.731 1.00 84.25 85 SER A O 1
ATOM 659 N N . TYR A 1 86 ? 8.885 2.426 -20.828 1.00 84.25 86 TYR A N 1
ATOM 660 C CA . TYR A 1 86 ? 8.839 2.468 -22.292 1.00 84.25 86 TYR A CA 1
ATOM 661 C C . TYR A 1 86 ? 10.012 3.265 -22.888 1.00 84.25 86 TYR A C 1
ATOM 663 O O . TYR A 1 86 ? 10.665 2.796 -23.820 1.00 84.25 86 TYR A O 1
ATOM 671 N N . LEU A 1 87 ? 10.335 4.433 -22.319 1.00 83.44 87 LEU A N 1
ATOM 672 C CA . LEU A 1 87 ? 11.483 5.245 -22.744 1.00 83.44 87 LEU A CA 1
ATOM 673 C C . LEU A 1 87 ? 12.822 4.524 -22.520 1.00 83.44 87 LEU A C 1
ATOM 675 O O . LEU A 1 87 ? 13.683 4.551 -23.398 1.00 83.44 87 LEU A O 1
ATOM 679 N N . CYS A 1 88 ? 12.991 3.841 -21.385 1.00 82.31 88 CYS A N 1
ATOM 680 C CA . CYS A 1 88 ? 14.165 3.014 -21.101 1.00 82.31 88 CYS A CA 1
ATOM 681 C C . CYS A 1 88 ? 14.288 1.863 -22.108 1.00 82.31 88 CYS A C 1
ATOM 683 O O . CYS A 1 88 ? 15.369 1.631 -22.640 1.00 82.31 88 CYS A O 1
ATOM 685 N N . THR A 1 89 ? 13.186 1.182 -22.432 1.00 82.06 89 THR A N 1
ATOM 686 C CA . THR A 1 89 ? 13.178 0.123 -23.446 1.00 82.06 89 THR A CA 1
ATOM 687 C C . THR A 1 89 ? 13.555 0.649 -24.831 1.00 82.06 89 THR A C 1
ATOM 689 O O . THR A 1 89 ? 14.367 0.027 -25.512 1.00 82.06 89 THR A O 1
ATOM 692 N N . LEU A 1 90 ? 13.014 1.801 -25.239 1.00 81.62 90 LEU A N 1
ATOM 693 C CA . LEU A 1 90 ? 13.339 2.434 -26.520 1.00 81.62 90 LEU A CA 1
ATOM 694 C C . LEU A 1 90 ? 14.822 2.827 -26.603 1.00 81.62 90 LEU A C 1
ATOM 696 O O . LEU A 1 90 ? 15.453 2.667 -27.647 1.00 81.62 90 LEU A O 1
ATOM 700 N N . TYR A 1 91 ? 15.384 3.320 -25.498 1.00 79.38 91 TYR A N 1
ATOM 701 C CA . TYR A 1 91 ? 16.808 3.625 -25.390 1.00 79.38 91 TYR A CA 1
ATOM 702 C C . TYR A 1 91 ? 17.663 2.356 -25.536 1.00 79.38 91 TYR A C 1
ATOM 704 O O . TYR A 1 91 ? 18.599 2.323 -26.336 1.00 79.38 91 TYR A O 1
ATOM 712 N N . ASN A 1 92 ? 17.284 1.283 -24.837 1.00 78.81 92 ASN A N 1
ATOM 713 C CA . ASN A 1 92 ? 17.971 -0.009 -24.886 1.00 78.81 92 ASN A CA 1
ATOM 714 C C . ASN A 1 92 ? 17.886 -0.685 -26.262 1.00 78.81 92 ASN A C 1
ATOM 716 O O . ASN A 1 92 ? 18.810 -1.395 -26.643 1.00 78.81 92 ASN A O 1
ATOM 720 N N . SER A 1 93 ? 16.8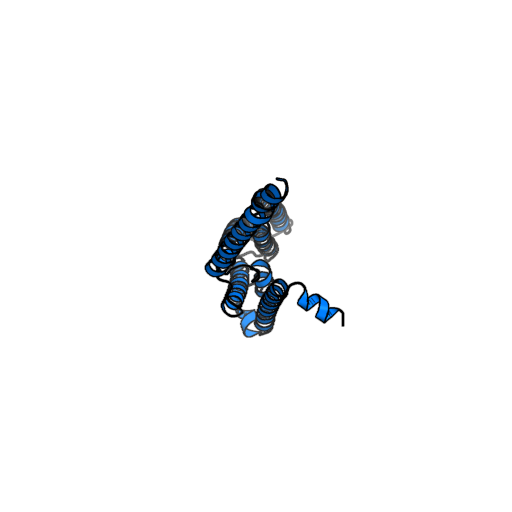03 -0.484 -27.021 1.00 76.06 93 SER A N 1
ATOM 721 C CA . SER A 1 93 ? 16.639 -1.092 -28.348 1.00 76.06 93 SER A CA 1
ATOM 722 C C . SER A 1 93 ? 17.474 -0.414 -29.440 1.00 76.06 93 SER A C 1
ATOM 724 O O . SER A 1 93 ? 17.717 -1.024 -30.478 1.00 76.06 93 SER A O 1
ATOM 726 N N . HIS A 1 94 ? 17.891 0.842 -29.234 1.00 73.25 94 HIS A N 1
ATOM 727 C CA . HIS A 1 94 ? 18.633 1.634 -30.223 1.00 73.25 94 HIS A CA 1
ATOM 728 C C . HIS A 1 94 ? 20.131 1.774 -29.911 1.00 73.25 94 HIS A C 1
ATOM 730 O O . HIS A 1 94 ? 20.905 2.096 -30.812 1.00 73.25 94 HIS A O 1
ATOM 736 N N . MET A 1 95 ? 20.570 1.529 -28.671 1.00 65.94 95 MET A N 1
ATOM 737 C CA . MET A 1 95 ? 21.985 1.614 -28.293 1.00 65.94 95 MET A CA 1
ATOM 738 C C . MET A 1 95 ? 22.641 0.238 -28.140 1.00 65.94 95 MET A C 1
ATOM 740 O O . MET A 1 95 ? 22.450 -0.447 -27.143 1.00 65.94 95 MET A O 1
ATOM 744 N N . ASN A 1 96 ? 23.505 -0.113 -29.100 1.00 57.84 96 ASN A N 1
ATOM 745 C CA . ASN A 1 96 ? 24.265 -1.373 -29.135 1.00 57.84 96 ASN A CA 1
ATOM 746 C C . ASN A 1 96 ? 25.723 -1.267 -28.638 1.00 57.84 96 ASN A C 1
ATOM 748 O O . ASN A 1 96 ? 26.549 -2.121 -28.951 1.00 57.84 96 ASN A O 1
ATOM 752 N N . GLY A 1 97 ? 26.087 -0.253 -27.852 1.00 62.03 97 GLY A N 1
ATOM 753 C CA . GLY A 1 97 ? 27.438 -0.196 -27.286 1.00 62.03 97 GLY A CA 1
ATOM 754 C C . GLY A 1 97 ? 27.819 1.147 -26.676 1.00 62.03 97 GLY A C 1
ATOM 755 O O . GLY A 1 97 ? 27.341 2.195 -27.096 1.00 62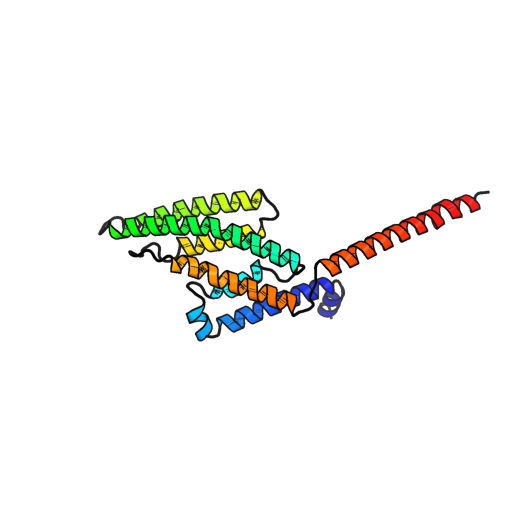.03 97 GLY A O 1
ATOM 756 N N . LEU A 1 98 ? 28.701 1.084 -25.676 1.00 49.53 98 LEU A N 1
ATOM 757 C CA . LEU A 1 98 ? 29.301 2.158 -24.864 1.00 49.53 98 LEU A CA 1
ATOM 758 C C . LEU A 1 98 ? 28.442 2.837 -23.776 1.00 49.53 98 LEU A C 1
ATOM 760 O O . LEU A 1 98 ? 28.957 3.013 -22.676 1.00 49.53 98 LEU A O 1
ATOM 764 N N . TYR A 1 99 ? 27.161 3.156 -23.991 1.00 58.56 99 TYR A N 1
ATOM 765 C CA . TYR A 1 99 ? 26.319 3.843 -22.979 1.00 58.56 99 TYR A CA 1
ATOM 766 C C . TYR A 1 99 ? 25.243 2.948 -22.336 1.00 58.56 99 TYR A C 1
ATOM 768 O O . TYR A 1 99 ? 24.141 3.394 -22.024 1.00 58.56 99 TYR A O 1
ATOM 776 N N . SER A 1 100 ? 25.572 1.678 -22.074 1.00 61.88 100 SER A N 1
ATOM 777 C CA . SER A 1 100 ? 24.638 0.671 -21.528 1.00 61.88 100 SER A CA 1
ATOM 778 C C . SER A 1 100 ? 23.936 1.081 -20.220 1.00 61.88 100 SER A C 1
ATOM 780 O O . SER A 1 100 ? 22.881 0.542 -19.901 1.00 61.88 100 SER A O 1
ATOM 782 N N . ASN A 1 101 ? 24.494 2.033 -19.463 1.00 70.62 101 ASN A N 1
ATOM 783 C CA . ASN A 1 101 ? 23.950 2.487 -18.178 1.00 70.62 101 ASN A CA 1
ATOM 784 C C . ASN A 1 101 ? 23.023 3.714 -18.286 1.00 70.62 101 ASN A C 1
ATOM 786 O O . ASN A 1 101 ? 22.473 4.149 -17.273 1.00 70.62 101 ASN A O 1
ATOM 790 N N . GLY A 1 102 ? 22.823 4.285 -19.482 1.00 72.31 102 GLY A N 1
ATOM 791 C CA . GLY A 1 102 ? 22.000 5.489 -19.661 1.00 72.31 102 GLY A CA 1
ATOM 792 C C . GLY A 1 102 ? 20.537 5.296 -19.250 1.00 72.31 102 GLY A C 1
ATOM 793 O O . GLY A 1 102 ? 19.953 6.182 -18.627 1.00 72.31 102 GLY A O 1
ATOM 794 N N . ALA A 1 103 ? 19.977 4.101 -19.473 1.00 77.19 103 ALA A N 1
ATOM 795 C CA . ALA A 1 103 ? 18.637 3.751 -19.000 1.00 77.19 103 ALA A CA 1
ATOM 796 C C . ALA A 1 103 ? 18.522 3.808 -17.467 1.00 77.19 103 ALA A C 1
ATOM 798 O O . ALA A 1 103 ? 17.494 4.238 -16.946 1.00 77.19 103 ALA A O 1
ATOM 799 N N . GLY A 1 104 ? 19.590 3.449 -16.747 1.00 78.75 104 GLY A N 1
ATOM 800 C CA . GLY A 1 104 ? 19.6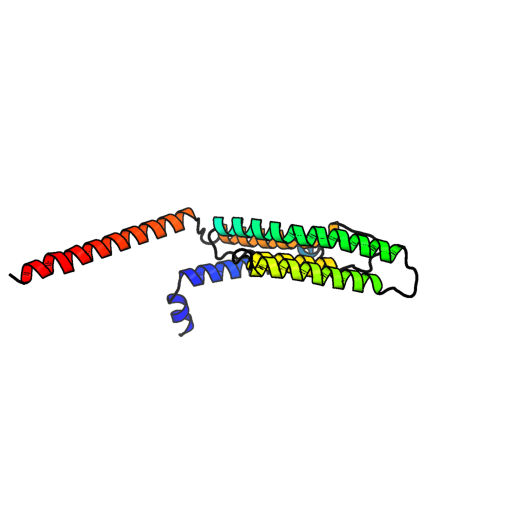52 3.545 -15.289 1.00 78.75 104 GLY A CA 1
ATOM 801 C C . GLY A 1 104 ? 19.637 4.992 -14.790 1.00 78.75 104 GLY A C 1
ATOM 802 O O . GLY A 1 104 ? 18.965 5.289 -13.809 1.00 78.75 104 GLY A O 1
ATOM 803 N N . ILE A 1 105 ? 20.310 5.911 -15.491 1.00 83.38 105 ILE A N 1
ATOM 804 C CA . ILE A 1 105 ? 20.304 7.345 -15.151 1.00 83.38 105 ILE A CA 1
ATOM 805 C C . ILE A 1 105 ? 18.913 7.945 -15.384 1.00 83.38 105 ILE A C 1
ATOM 807 O O . ILE A 1 105 ? 18.398 8.656 -14.522 1.00 83.38 105 ILE A O 1
ATOM 811 N N . ILE A 1 106 ? 18.282 7.618 -16.517 1.00 84.12 106 ILE A N 1
ATOM 812 C CA . ILE A 1 106 ? 16.912 8.050 -16.829 1.00 84.12 106 ILE A CA 1
ATOM 813 C C . ILE A 1 106 ? 15.946 7.545 -15.750 1.00 84.12 106 ILE A C 1
ATOM 815 O O . ILE A 1 106 ? 15.174 8.332 -15.201 1.00 84.12 106 ILE A O 1
ATOM 819 N N . ALA A 1 107 ? 16.036 6.261 -15.388 1.00 85.00 107 ALA A N 1
ATOM 820 C CA . ALA A 1 107 ? 15.218 5.671 -14.336 1.00 85.00 107 ALA A CA 1
ATOM 821 C C . ALA A 1 107 ? 15.483 6.304 -12.959 1.00 85.00 107 ALA A C 1
ATOM 823 O O . ALA A 1 107 ? 14.535 6.558 -12.223 1.00 85.00 107 ALA A O 1
ATOM 824 N N . ALA A 1 108 ? 16.736 6.622 -12.617 1.00 85.88 108 ALA A N 1
ATOM 825 C CA . ALA A 1 108 ? 17.089 7.245 -11.341 1.00 85.88 108 ALA A CA 1
ATOM 826 C C . ALA A 1 108 ? 16.539 8.675 -11.211 1.00 85.88 108 ALA A C 1
ATOM 828 O O . ALA A 1 108 ? 15.962 9.023 -10.179 1.00 85.88 108 ALA A O 1
ATOM 829 N N . ILE A 1 109 ? 16.659 9.493 -12.263 1.00 89.00 109 ILE A N 1
ATOM 830 C CA . ILE A 1 109 ? 16.086 10.848 -12.291 1.00 89.00 109 ILE A CA 1
ATOM 831 C C . ILE A 1 109 ? 14.558 10.769 -12.231 1.00 89.00 109 ILE A C 1
ATOM 833 O O . ILE A 1 109 ? 13.924 11.469 -11.442 1.00 89.00 109 ILE A O 1
ATOM 837 N N . ALA A 1 110 ? 13.956 9.876 -13.016 1.00 88.25 110 ALA A N 1
ATOM 838 C CA . ALA A 1 110 ? 12.517 9.657 -12.995 1.00 88.25 110 ALA A CA 1
ATOM 839 C C . ALA A 1 110 ? 12.008 9.161 -11.634 1.00 88.25 110 ALA A C 1
ATOM 841 O O . ALA A 1 110 ? 10.933 9.576 -11.194 1.00 88.25 110 ALA A O 1
ATOM 842 N N . PHE A 1 111 ? 12.776 8.305 -10.958 1.00 89.50 111 PHE A N 1
ATOM 843 C CA . PHE A 1 111 ? 12.477 7.828 -9.614 1.00 89.50 111 PHE A CA 1
ATOM 844 C C . PHE A 1 111 ? 12.545 8.974 -8.605 1.00 89.50 111 PHE A C 1
ATOM 846 O O . PHE A 1 111 ? 11.611 9.141 -7.823 1.00 89.50 111 PHE A O 1
ATOM 853 N N . PHE A 1 112 ? 13.579 9.819 -8.669 1.00 90.88 112 PHE A N 1
ATOM 854 C CA . PHE A 1 112 ? 13.681 11.013 -7.829 1.00 90.88 112 PHE A CA 1
ATOM 855 C C . PHE A 1 112 ? 12.465 11.931 -7.996 1.00 90.88 112 PHE A C 1
ATOM 857 O O . PHE A 1 112 ? 11.864 12.337 -7.004 1.00 90.88 112 PHE A O 1
ATOM 864 N N . ILE A 1 113 ? 12.050 12.195 -9.239 1.00 91.50 113 ILE A N 1
ATOM 865 C CA . ILE A 1 113 ? 10.859 13.000 -9.541 1.00 91.50 113 ILE A CA 1
ATOM 866 C C . ILE A 1 113 ? 9.604 12.359 -8.932 1.00 91.50 113 ILE A C 1
ATOM 868 O O . ILE A 1 113 ? 8.843 13.024 -8.227 1.00 91.50 113 ILE A O 1
ATOM 872 N N . SER A 1 114 ? 9.407 11.054 -9.142 1.00 90.00 114 SER A N 1
ATOM 873 C CA . SER A 1 114 ? 8.259 10.319 -8.600 1.00 90.00 114 SER A CA 1
ATOM 874 C C . SER A 1 114 ? 8.212 10.371 -7.070 1.00 90.00 114 SER A C 1
ATOM 876 O O . SER A 1 114 ? 7.151 10.600 -6.482 1.00 90.00 114 SER A O 1
ATOM 878 N N . VAL A 1 115 ? 9.357 10.178 -6.411 1.00 89.75 115 VAL A N 1
ATOM 879 C CA . VAL A 1 115 ? 9.478 10.229 -4.951 1.00 89.75 115 VAL A CA 1
ATOM 880 C C . VAL A 1 115 ? 9.235 11.643 -4.440 1.00 89.75 115 VAL A C 1
ATOM 882 O O . VAL A 1 115 ? 8.514 11.807 -3.460 1.00 89.75 115 VAL A O 1
ATOM 885 N N . PHE A 1 116 ? 9.766 12.665 -5.110 1.00 91.50 116 PHE A N 1
ATOM 886 C CA . PHE A 1 116 ? 9.587 14.060 -4.721 1.00 91.50 116 PHE A CA 1
ATOM 887 C C . PHE A 1 116 ? 8.108 14.462 -4.712 1.00 91.50 116 PHE A C 1
ATOM 889 O O . PHE A 1 116 ? 7.611 14.962 -3.702 1.00 91.50 116 PHE A O 1
ATOM 896 N N . PHE A 1 117 ? 7.373 14.173 -5.791 1.00 89.44 117 PHE A N 1
ATOM 897 C CA . PHE A 1 117 ? 5.939 14.461 -5.850 1.00 89.44 117 PHE A CA 1
ATOM 898 C C . PHE A 1 117 ? 5.153 13.653 -4.814 1.00 89.44 117 PHE A C 1
ATOM 900 O O . PHE A 1 117 ? 4.344 14.219 -4.079 1.00 89.44 117 PHE A O 1
ATOM 907 N N . THR A 1 118 ? 5.426 12.352 -4.693 1.00 87.06 118 THR A N 1
ATOM 908 C CA . THR A 1 118 ? 4.741 11.490 -3.716 1.00 87.06 118 THR A CA 1
ATOM 909 C C . THR A 1 118 ? 4.995 11.965 -2.280 1.00 87.06 118 THR A C 1
ATOM 911 O O . THR A 1 118 ? 4.063 12.049 -1.481 1.00 87.06 118 THR A O 1
ATOM 914 N N . ALA A 1 119 ? 6.228 12.364 -1.954 1.00 87.56 119 ALA A N 1
ATOM 915 C CA . ALA A 1 119 ? 6.593 12.927 -0.657 1.00 87.56 119 ALA A CA 1
ATOM 916 C C . ALA A 1 119 ? 5.913 14.278 -0.399 1.00 87.56 119 ALA A C 1
ATOM 918 O O . ALA A 1 119 ? 5.403 14.502 0.698 1.00 87.56 119 ALA A O 1
ATOM 919 N N . TYR A 1 120 ? 5.842 15.151 -1.406 1.00 88.81 120 TYR A N 1
ATOM 920 C CA . TYR A 1 120 ? 5.145 16.431 -1.298 1.00 88.81 120 TYR A CA 1
ATOM 921 C C . TYR A 1 120 ? 3.655 16.242 -0.979 1.00 88.81 120 TYR A C 1
ATOM 923 O O . TYR A 1 120 ? 3.153 16.828 -0.019 1.00 88.81 120 TYR A O 1
ATOM 931 N N . TYR A 1 121 ? 2.946 15.381 -1.722 1.00 86.06 121 TYR A N 1
ATOM 932 C CA . TYR A 1 121 ? 1.528 15.095 -1.462 1.00 86.06 121 TYR A CA 1
ATOM 933 C C . TYR A 1 121 ? 1.306 14.443 -0.094 1.00 86.06 121 TYR A C 1
ATOM 935 O O . TYR A 1 121 ? 0.353 14.793 0.604 1.00 86.06 121 TYR A O 1
ATOM 943 N N . ARG A 1 122 ? 2.212 13.546 0.309 1.00 85.19 122 ARG A N 1
ATOM 944 C CA . ARG A 1 122 ? 2.195 12.885 1.619 1.00 85.19 122 ARG A CA 1
ATOM 945 C C . ARG A 1 122 ? 2.332 13.876 2.779 1.00 85.19 122 ARG A C 1
ATOM 947 O O . ARG A 1 122 ? 1.669 13.704 3.795 1.00 85.19 122 ARG A O 1
ATOM 954 N N . LEU A 1 123 ? 3.186 14.893 2.643 1.00 86.25 123 LEU A N 1
ATOM 955 C CA . LEU A 1 123 ? 3.400 15.914 3.677 1.00 86.25 123 LEU A CA 1
ATOM 956 C C . LEU A 1 123 ? 2.306 16.984 3.678 1.00 86.25 123 LEU A C 1
ATOM 958 O O . LEU A 1 123 ? 1.920 17.467 4.738 1.00 86.25 123 LEU A O 1
ATOM 962 N N . LYS A 1 124 ? 1.784 17.341 2.501 1.00 87.56 124 LYS A N 1
ATOM 963 C CA . LYS A 1 124 ? 0.729 18.351 2.364 1.00 87.56 124 LYS A CA 1
ATOM 964 C C . LYS A 1 124 ? -0.613 17.882 2.923 1.00 87.56 124 LYS A C 1
ATOM 966 O O . LYS A 1 124 ? -1.360 18.691 3.467 1.00 87.56 124 LYS A O 1
ATOM 971 N N . TYR A 1 125 ? -0.930 16.596 2.782 1.00 84.44 125 TYR A N 1
ATOM 972 C CA . TYR A 1 125 ? -2.215 16.039 3.192 1.00 84.44 125 TYR A CA 1
ATOM 973 C C . TYR A 1 125 ? -2.025 14.936 4.241 1.00 84.44 125 TYR A C 1
ATOM 975 O O . TYR A 1 125 ? -1.658 13.817 3.883 1.00 84.44 125 TYR A O 1
ATOM 983 N N . PRO A 1 126 ? -2.365 15.183 5.522 1.00 78.75 126 PRO A N 1
ATOM 984 C CA . PRO A 1 126 ? -2.212 14.194 6.595 1.00 78.75 126 PRO A CA 1
ATOM 985 C C . PRO A 1 126 ? -2.936 12.867 6.323 1.00 78.75 126 PRO A C 1
ATOM 987 O O . PRO A 1 126 ? -2.435 11.797 6.657 1.00 78.75 126 PRO A O 1
ATOM 990 N N . ARG A 1 127 ? -4.092 12.920 5.644 1.00 76.38 127 ARG A N 1
ATOM 991 C CA . ARG A 1 127 ? -4.858 11.726 5.239 1.00 76.38 127 ARG A CA 1
ATOM 992 C C . ARG A 1 127 ? -4.151 10.863 4.189 1.00 76.38 127 ARG A C 1
ATOM 994 O O . ARG A 1 127 ? -4.477 9.692 4.052 1.00 76.38 127 ARG A O 1
ATOM 1001 N N . LEU A 1 128 ? -3.192 11.424 3.454 1.00 80.12 128 LEU A N 1
ATOM 1002 C CA . LEU A 1 128 ? -2.424 10.726 2.422 1.00 80.12 128 LEU A CA 1
ATOM 1003 C C . LEU A 1 128 ? -1.095 10.184 2.957 1.00 80.12 128 LEU A C 1
ATOM 1005 O O . LEU A 1 128 ? -0.296 9.661 2.185 1.00 80.12 128 LEU A O 1
ATOM 1009 N N . PHE A 1 129 ? -0.854 10.263 4.270 1.00 80.62 129 PHE A N 1
ATOM 1010 C CA . PHE A 1 129 ? 0.396 9.799 4.860 1.00 80.62 129 PHE A CA 1
ATOM 1011 C C . PHE A 1 129 ? 0.640 8.300 4.639 1.00 80.62 129 PHE A C 1
ATOM 1013 O O . PHE A 1 129 ? 1.735 7.918 4.224 1.00 80.62 129 PHE A O 1
ATOM 1020 N N . ILE A 1 130 ? -0.381 7.475 4.903 1.00 80.38 130 ILE A N 1
ATOM 1021 C CA . ILE A 1 130 ? -0.337 6.018 4.714 1.00 80.38 130 ILE A CA 1
ATOM 1022 C C . ILE A 1 130 ? -0.452 5.666 3.217 1.00 80.38 130 ILE A C 1
ATOM 1024 O O . ILE A 1 130 ? 0.439 4.975 2.724 1.00 80.38 130 ILE A O 1
ATOM 1028 N N . PRO A 1 131 ? -1.422 6.208 2.447 1.00 81.81 131 PRO A N 1
ATOM 1029 C CA . PRO A 1 131 ? -1.483 5.990 0.998 1.00 81.81 131 PRO A CA 1
ATOM 1030 C C . PRO A 1 131 ? -0.246 6.388 0.203 1.00 81.81 131 PRO A C 1
ATOM 1032 O O . PRO A 1 131 ? 0.116 5.711 -0.758 1.00 81.81 131 PRO A O 1
ATOM 1035 N N . GLY A 1 132 ? 0.459 7.439 0.618 1.00 81.81 132 GLY A N 1
ATOM 1036 C CA . GLY A 1 132 ? 1.714 7.841 -0.010 1.00 81.81 132 GLY A CA 1
ATOM 1037 C C . GLY A 1 132 ? 2.808 6.775 0.094 1.00 81.81 132 GLY A C 1
ATOM 1038 O O . GLY A 1 132 ? 3.650 6.687 -0.797 1.00 81.81 132 GLY A O 1
ATOM 1039 N N . LEU A 1 133 ? 2.784 5.921 1.129 1.00 84.69 133 LEU A N 1
ATOM 1040 C CA . LEU A 1 133 ? 3.732 4.806 1.253 1.00 84.69 133 LEU A CA 1
ATOM 1041 C C . LEU A 1 133 ? 3.547 3.779 0.133 1.00 84.69 133 LEU A C 1
ATOM 1043 O O . LEU A 1 133 ? 4.537 3.306 -0.418 1.00 84.69 133 LEU A O 1
ATOM 1047 N N . GLN A 1 134 ? 2.302 3.514 -0.266 1.00 82.75 134 GLN A N 1
ATOM 1048 C CA . GLN A 1 134 ? 2.001 2.617 -1.384 1.00 82.75 134 GLN A CA 1
ATOM 1049 C C . GLN A 1 134 ? 2.457 3.194 -2.725 1.00 82.75 134 GLN A C 1
ATOM 1051 O O . GLN A 1 134 ? 2.992 2.473 -3.570 1.00 82.75 134 GLN A O 1
ATOM 1056 N N . GLY A 1 135 ? 2.318 4.511 -2.902 1.00 83.50 135 GLY A N 1
ATOM 1057 C CA . GLY A 1 135 ? 2.857 5.211 -4.068 1.00 83.50 135 GLY A CA 1
ATOM 1058 C C . GLY A 1 135 ? 4.375 5.026 -4.214 1.00 83.50 135 GLY A C 1
ATOM 1059 O O . GLY A 1 135 ? 4.865 4.783 -5.319 1.00 83.50 135 GLY A O 1
ATOM 1060 N N . PHE A 1 136 ? 5.122 5.042 -3.100 1.00 86.81 136 PHE A N 1
ATOM 1061 C CA . PHE A 1 136 ? 6.561 4.754 -3.122 1.00 86.81 136 PHE A CA 1
ATOM 1062 C C . PHE A 1 136 ? 6.868 3.314 -3.512 1.00 86.81 136 PHE A C 1
ATOM 1064 O O . PHE A 1 136 ? 7.797 3.093 -4.281 1.00 86.81 136 PHE A O 1
ATOM 1071 N N . THR A 1 137 ? 6.105 2.340 -3.014 1.00 85.00 137 THR A N 1
ATOM 1072 C CA . THR A 1 137 ? 6.310 0.922 -3.336 1.00 85.00 137 THR A CA 1
ATOM 1073 C C . THR A 1 137 ? 6.209 0.670 -4.841 1.00 85.00 137 THR A C 1
ATOM 1075 O O . THR A 1 137 ? 7.065 -0.012 -5.406 1.00 85.00 137 THR A O 1
ATOM 1078 N N . VAL A 1 138 ? 5.221 1.275 -5.508 1.00 85.56 138 VAL A N 1
ATOM 1079 C CA . VAL A 1 138 ? 5.055 1.168 -6.967 1.00 85.56 138 VAL A CA 1
ATOM 1080 C C . VAL A 1 138 ? 6.239 1.782 -7.709 1.00 85.56 138 VAL A C 1
ATOM 1082 O O . VAL A 1 138 ? 6.809 1.120 -8.572 1.00 85.56 138 VAL A O 1
ATOM 1085 N N . ALA A 1 139 ? 6.645 3.005 -7.356 1.00 86.38 139 ALA A N 1
ATOM 1086 C CA . ALA A 1 139 ? 7.789 3.662 -7.989 1.00 86.38 139 ALA A CA 1
ATOM 1087 C C . ALA A 1 139 ? 9.098 2.893 -7.755 1.00 86.38 139 ALA A C 1
ATOM 1089 O O . ALA A 1 139 ? 9.921 2.776 -8.661 1.00 86.38 139 ALA A O 1
ATOM 1090 N N . PHE A 1 140 ? 9.270 2.337 -6.553 1.00 86.12 140 PHE A N 1
ATOM 1091 C CA . PHE A 1 140 ? 10.451 1.576 -6.168 1.00 86.12 140 PHE A CA 1
ATOM 1092 C C . PHE A 1 140 ? 10.585 0.332 -7.032 1.00 86.12 140 PHE A C 1
ATOM 1094 O O . PHE A 1 140 ? 11.581 0.197 -7.729 1.00 86.12 140 PHE A O 1
ATOM 1101 N N . PHE A 1 141 ? 9.581 -0.545 -7.071 1.00 83.75 141 PHE A N 1
ATOM 1102 C CA . PHE A 1 141 ? 9.677 -1.778 -7.857 1.00 83.75 141 PHE A CA 1
ATOM 1103 C C . PHE A 1 141 ? 9.528 -1.542 -9.364 1.00 83.75 141 PHE A C 1
ATOM 1105 O O . PHE A 1 141 ? 10.207 -2.207 -10.143 1.00 83.75 141 PHE A O 1
ATOM 1112 N N . GLY A 1 142 ? 8.697 -0.584 -9.780 1.00 81.56 142 GLY A N 1
ATOM 1113 C CA . GLY A 1 142 ? 8.435 -0.293 -11.190 1.00 81.56 142 GLY A CA 1
ATOM 1114 C C . GLY A 1 142 ? 9.642 0.278 -11.932 1.00 81.56 142 GLY A C 1
ATOM 1115 O O . GLY A 1 142 ? 9.836 -0.039 -13.101 1.00 81.56 142 GLY A O 1
ATOM 1116 N N . LEU A 1 143 ? 10.480 1.068 -11.251 1.00 80.69 143 LEU A N 1
ATOM 1117 C CA . LEU A 1 143 ? 11.673 1.683 -11.843 1.00 80.69 143 LEU A CA 1
ATOM 1118 C C . LEU A 1 143 ? 12.985 1.000 -11.453 1.00 80.69 143 LEU A C 1
ATOM 1120 O O . LEU A 1 143 ? 14.018 1.410 -11.962 1.00 80.69 143 LEU A O 1
ATOM 1124 N N . THR A 1 144 ? 12.980 -0.018 -10.584 1.00 78.75 144 THR A N 1
ATOM 1125 C CA . THR A 1 144 ? 14.197 -0.792 -10.250 1.00 78.75 144 THR A CA 1
ATOM 1126 C C . THR A 1 144 ? 14.243 -2.169 -10.905 1.00 78.75 144 THR A C 1
ATOM 1128 O O . THR A 1 144 ? 15.332 -2.661 -11.204 1.00 78.75 144 THR A O 1
ATOM 1131 N N . LYS A 1 145 ? 13.094 -2.804 -11.181 1.00 71.94 145 LYS A N 1
ATOM 1132 C CA . LYS A 1 145 ? 13.058 -4.098 -11.879 1.00 71.94 145 LYS A CA 1
ATOM 1133 C C . LYS A 1 145 ? 12.964 -3.921 -13.395 1.00 71.94 145 LYS A C 1
ATOM 1135 O O . LYS A 1 145 ? 12.039 -3.301 -13.901 1.00 71.94 145 LYS A O 1
ATOM 1140 N N . GLY A 1 146 ? 13.869 -4.575 -14.127 1.00 65.50 146 GLY A N 1
ATOM 1141 C CA . GLY A 1 146 ? 13.744 -4.752 -15.581 1.00 65.50 146 GLY A CA 1
ATOM 1142 C C . GLY A 1 146 ? 14.087 -3.525 -16.433 1.00 65.50 146 GLY A C 1
ATOM 1143 O O . GLY A 1 146 ? 13.714 -3.489 -17.600 1.00 65.50 146 GLY A O 1
ATOM 1144 N N . ILE A 1 147 ? 14.817 -2.547 -15.885 1.00 69.44 147 ILE A N 1
ATOM 1145 C CA . ILE A 1 147 ? 15.201 -1.293 -16.572 1.00 69.44 147 ILE A CA 1
ATOM 1146 C C . ILE A 1 147 ? 16.016 -1.547 -17.852 1.00 69.44 147 ILE A C 1
ATOM 1148 O O . ILE A 1 147 ? 15.940 -0.773 -18.802 1.00 69.44 147 ILE A O 1
ATOM 1152 N N . TYR A 1 148 ? 16.787 -2.636 -17.885 1.00 68.75 148 TYR A N 1
ATOM 1153 C CA . TYR A 1 148 ? 17.648 -3.012 -19.013 1.00 68.75 148 TYR A CA 1
ATOM 1154 C C . TYR A 1 148 ? 16.959 -3.920 -20.040 1.00 68.75 148 TYR A C 1
ATOM 1156 O O . TYR A 1 148 ? 17.593 -4.366 -20.993 1.00 68.75 148 TYR A O 1
ATOM 1164 N N . ASN A 1 149 ? 15.668 -4.216 -19.864 1.00 71.44 149 ASN A N 1
ATOM 1165 C CA . ASN A 1 149 ? 14.950 -5.049 -20.818 1.00 71.44 149 ASN A CA 1
ATOM 1166 C C . ASN A 1 149 ? 14.749 -4.293 -22.140 1.00 71.44 149 ASN A C 1
ATOM 1168 O O . ASN A 1 149 ? 14.390 -3.112 -22.164 1.00 71.44 149 ASN A O 1
ATOM 1172 N N . SER A 1 150 ? 14.952 -5.006 -23.247 1.00 63.69 150 SER A N 1
ATOM 1173 C CA . SER A 1 150 ? 14.754 -4.522 -24.619 1.00 63.69 150 SER A CA 1
ATOM 1174 C C . SER A 1 150 ? 13.305 -4.634 -25.099 1.00 63.69 150 SER A C 1
ATOM 1176 O O . SER A 1 150 ? 12.982 -4.164 -26.187 1.00 63.69 150 SER A O 1
ATOM 1178 N N . GLN A 1 151 ? 12.419 -5.217 -24.285 1.00 70.88 151 GLN A N 1
ATOM 1179 C CA . GLN A 1 151 ? 10.987 -5.279 -24.553 1.00 70.88 151 GLN A CA 1
ATOM 1180 C C . GLN A 1 151 ? 10.178 -4.709 -23.394 1.00 70.88 151 GLN A C 1
ATOM 1182 O O . GLN A 1 151 ? 10.422 -5.013 -22.224 1.00 70.88 151 GLN A O 1
ATOM 1187 N N . PHE A 1 152 ? 9.194 -3.887 -23.750 1.00 73.88 152 PHE A N 1
ATOM 1188 C CA . PHE A 1 152 ? 8.299 -3.247 -22.807 1.00 73.88 152 PHE A CA 1
ATOM 1189 C C . PHE A 1 152 ? 7.178 -4.220 -22.456 1.00 73.88 152 PHE A C 1
ATOM 1191 O O . PHE A 1 152 ? 6.469 -4.708 -23.334 1.00 73.88 152 PHE A O 1
ATOM 1198 N N . ASN A 1 153 ? 7.012 -4.491 -21.164 1.00 76.06 153 ASN A N 1
ATOM 1199 C CA . ASN A 1 153 ? 5.958 -5.364 -20.677 1.00 76.06 153 ASN A CA 1
ATOM 1200 C C . ASN A 1 153 ? 5.110 -4.638 -19.627 1.00 76.06 153 ASN A C 1
ATOM 1202 O O . ASN A 1 153 ? 5.528 -4.468 -18.481 1.00 76.06 153 ASN A O 1
ATOM 1206 N N . VAL A 1 154 ? 3.890 -4.254 -20.014 1.00 71.25 154 VAL A N 1
ATOM 1207 C CA . VAL A 1 154 ? 2.898 -3.625 -19.124 1.00 71.25 154 VAL A CA 1
ATOM 1208 C C . VAL A 1 154 ? 2.531 -4.548 -17.957 1.00 71.25 154 VAL A C 1
ATOM 1210 O O . VAL A 1 154 ? 2.289 -4.074 -16.844 1.00 71.25 154 VAL A O 1
ATOM 1213 N N . MET A 1 155 ? 2.562 -5.869 -18.169 1.00 74.75 155 MET A N 1
ATOM 1214 C CA . MET A 1 155 ? 2.264 -6.854 -17.126 1.00 74.75 155 MET A CA 1
ATOM 1215 C C . MET A 1 155 ? 3.265 -6.802 -15.973 1.00 74.75 155 MET A C 1
ATOM 1217 O O . MET A 1 155 ? 2.922 -7.210 -14.867 1.00 74.75 155 MET A O 1
ATOM 1221 N N . SER A 1 156 ? 4.466 -6.251 -16.180 1.00 72.75 156 SER A N 1
ATOM 1222 C CA . SER A 1 156 ? 5.432 -6.067 -15.097 1.00 72.75 156 SER A CA 1
ATOM 1223 C C . SER A 1 156 ? 4.934 -5.076 -14.043 1.00 72.75 156 SER A C 1
ATOM 1225 O O . SER A 1 156 ? 5.121 -5.299 -12.850 1.00 72.75 156 SER A O 1
ATOM 1227 N N . ILE A 1 157 ? 4.255 -4.009 -14.474 1.00 78.50 157 ILE A N 1
ATOM 1228 C CA . ILE A 1 157 ? 3.702 -2.979 -13.583 1.00 78.50 157 ILE A CA 1
ATOM 1229 C C . ILE A 1 157 ? 2.402 -3.477 -12.954 1.00 78.50 157 ILE A C 1
ATOM 1231 O O . ILE A 1 157 ? 2.212 -3.370 -11.743 1.00 78.50 157 ILE A O 1
ATOM 1235 N N . VAL A 1 158 ? 1.534 -4.109 -13.747 1.00 78.50 158 VAL A N 1
ATOM 1236 C CA . VAL A 1 158 ? 0.300 -4.732 -13.238 1.00 78.50 158 VAL A CA 1
ATOM 1237 C C . VAL A 1 158 ? 0.618 -5.830 -12.213 1.00 78.50 158 VAL A C 1
ATOM 1239 O O . VAL A 1 158 ? -0.059 -5.948 -11.194 1.00 78.50 158 VAL A O 1
ATOM 1242 N N . GLY A 1 159 ? 1.707 -6.574 -12.416 1.00 77.88 159 GLY A N 1
ATOM 1243 C CA . GLY A 1 159 ? 2.200 -7.601 -11.498 1.00 77.88 159 GLY A CA 1
ATOM 1244 C C . GLY A 1 159 ? 2.794 -7.075 -10.186 1.00 77.88 159 GLY A C 1
ATOM 1245 O O . GLY A 1 159 ? 3.118 -7.887 -9.323 1.00 77.88 159 GLY A O 1
ATOM 1246 N N . ILE A 1 160 ? 2.932 -5.753 -10.020 1.00 81.19 160 ILE A N 1
ATOM 1247 C CA . ILE A 1 160 ? 3.233 -5.084 -8.740 1.00 81.19 160 ILE A CA 1
ATOM 1248 C C . ILE A 1 160 ? 1.928 -4.660 -8.048 1.00 81.19 160 ILE A C 1
ATOM 1250 O O . ILE A 1 160 ? 1.811 -4.754 -6.829 1.00 81.19 160 ILE A O 1
ATOM 1254 N N . PHE A 1 161 ? 0.922 -4.244 -8.822 1.00 81.44 161 PHE A N 1
ATOM 1255 C CA . PHE A 1 161 ? -0.395 -3.849 -8.313 1.00 81.44 161 PHE A CA 1
ATOM 1256 C C . PHE A 1 161 ? -1.189 -5.010 -7.733 1.00 81.44 161 PHE A C 1
ATOM 1258 O O . PHE A 1 161 ? -1.770 -4.898 -6.655 1.00 81.44 161 PHE A O 1
ATOM 1265 N N . TYR A 1 162 ? -1.233 -6.117 -8.467 1.00 83.62 162 TYR A N 1
ATOM 1266 C CA . TYR A 1 162 ? -2.096 -7.245 -8.147 1.00 83.62 162 TYR A CA 1
ATOM 1267 C C . TYR A 1 162 ? -1.797 -7.878 -6.770 1.00 83.62 162 TYR A C 1
ATOM 1269 O O . TYR A 1 162 ? -2.733 -8.019 -5.979 1.00 83.62 162 TYR A O 1
ATOM 1277 N N . PRO A 1 163 ? -0.529 -8.151 -6.396 1.00 85.31 163 PRO A N 1
ATOM 1278 C CA . PRO A 1 163 ? -0.201 -8.651 -5.059 1.00 85.31 163 PRO A CA 1
ATOM 1279 C C . PRO A 1 163 ? -0.645 -7.712 -3.928 1.00 85.31 163 PRO A C 1
ATOM 1281 O O . PRO A 1 163 ? -1.144 -8.171 -2.901 1.00 85.31 163 PRO A O 1
ATOM 1284 N N . ILE A 1 164 ? -0.490 -6.394 -4.118 1.00 85.88 164 ILE A N 1
ATOM 1285 C CA . ILE A 1 164 ? -0.864 -5.384 -3.119 1.00 85.88 164 ILE A CA 1
ATOM 1286 C C . ILE A 1 164 ? -2.378 -5.421 -2.884 1.00 85.88 164 ILE A C 1
ATOM 1288 O O . ILE A 1 164 ? -2.824 -5.452 -1.736 1.00 85.88 164 ILE A O 1
ATOM 1292 N N . LEU A 1 165 ? -3.171 -5.488 -3.959 1.00 86.44 165 LEU A N 1
ATOM 1293 C CA . LEU A 1 165 ? -4.630 -5.590 -3.876 1.00 86.44 165 LEU A CA 1
ATOM 1294 C C . LEU A 1 165 ? -5.089 -6.880 -3.189 1.00 86.44 165 LEU A C 1
ATOM 1296 O O . LEU A 1 165 ? -6.013 -6.826 -2.380 1.00 86.44 165 LEU A O 1
ATOM 1300 N N . ILE A 1 166 ? -4.430 -8.014 -3.451 1.00 86.69 166 ILE A N 1
ATOM 1301 C CA . ILE A 1 166 ? -4.710 -9.277 -2.749 1.00 86.69 166 ILE A CA 1
ATOM 1302 C C . ILE A 1 166 ? -4.446 -9.121 -1.246 1.00 86.69 166 ILE A C 1
ATOM 1304 O O . ILE A 1 166 ? -5.294 -9.494 -0.436 1.00 86.69 166 ILE A O 1
ATOM 1308 N N . GLY A 1 167 ? -3.324 -8.507 -0.861 1.00 84.06 167 GLY A N 1
ATOM 1309 C CA . GLY A 1 167 ? -3.038 -8.192 0.541 1.00 84.06 167 GLY A CA 1
ATOM 1310 C C . GLY A 1 167 ? -4.125 -7.323 1.186 1.00 84.06 167 GLY A C 1
ATOM 1311 O O . GLY A 1 167 ? -4.571 -7.600 2.298 1.00 84.06 167 GLY A O 1
ATOM 1312 N N . GLY A 1 168 ? -4.618 -6.314 0.466 1.00 84.81 168 GLY A N 1
ATOM 1313 C CA . GLY A 1 168 ? -5.741 -5.489 0.918 1.00 84.81 168 GLY A CA 1
ATOM 1314 C C . GLY A 1 168 ? -7.049 -6.260 1.064 1.00 84.81 168 GLY A C 1
ATOM 1315 O O . GLY A 1 168 ? -7.749 -6.099 2.063 1.00 84.81 168 GLY A O 1
ATOM 1316 N N . ALA A 1 169 ? -7.354 -7.145 0.116 1.00 86.06 169 ALA A N 1
ATOM 1317 C CA . ALA A 1 169 ? -8.537 -7.995 0.167 1.00 86.06 169 ALA A CA 1
ATOM 1318 C C . ALA A 1 169 ? -8.501 -8.951 1.370 1.00 86.06 169 ALA A C 1
ATOM 1320 O O . ALA A 1 169 ? -9.507 -9.092 2.060 1.00 86.06 169 ALA A O 1
ATOM 1321 N N . ILE A 1 170 ? -7.342 -9.548 1.672 1.00 86.19 170 ILE A N 1
ATOM 1322 C CA . ILE A 1 170 ? -7.154 -10.399 2.857 1.00 86.19 170 ILE A CA 1
ATOM 1323 C C . ILE A 1 170 ? -7.368 -9.584 4.137 1.00 86.19 170 ILE A C 1
ATOM 1325 O O . ILE A 1 170 ? -8.104 -10.017 5.023 1.00 86.19 170 ILE A O 1
ATOM 1329 N N . ALA A 1 171 ? -6.780 -8.387 4.231 1.00 85.38 171 ALA A N 1
ATOM 1330 C CA . ALA A 1 171 ? -6.947 -7.521 5.398 1.00 85.38 171 ALA A CA 1
ATOM 1331 C C . ALA A 1 171 ? -8.411 -7.104 5.616 1.00 85.38 171 ALA A C 1
ATOM 1333 O O . ALA A 1 171 ? -8.878 -7.065 6.755 1.00 85.38 171 ALA A O 1
ATOM 1334 N N . LEU A 1 172 ? -9.148 -6.813 4.542 1.00 84.31 172 LEU A N 1
ATOM 1335 C CA . LEU A 1 172 ? -10.569 -6.477 4.612 1.00 84.31 172 LEU A CA 1
ATOM 1336 C C . LEU A 1 172 ? -11.414 -7.695 5.003 1.00 84.31 172 LEU A C 1
ATOM 1338 O O . LEU A 1 172 ? -12.282 -7.591 5.867 1.00 84.31 172 LEU A O 1
ATOM 1342 N N . LEU A 1 173 ? -11.125 -8.862 4.425 1.00 84.88 173 LEU A N 1
ATOM 1343 C CA . LEU A 1 173 ? -11.813 -10.113 4.735 1.00 84.88 173 LEU A CA 1
ATOM 1344 C C . LEU A 1 173 ? -11.640 -10.479 6.214 1.00 84.88 173 LEU A C 1
ATOM 1346 O O . LEU A 1 173 ? -12.619 -10.788 6.889 1.00 84.88 173 LEU A O 1
ATOM 1350 N N . VAL A 1 174 ? -10.426 -10.363 6.753 1.00 84.19 174 VAL A N 1
ATOM 1351 C CA . VAL A 1 174 ? -10.172 -10.600 8.181 1.00 84.19 174 VAL A CA 1
ATOM 1352 C C . VAL A 1 174 ? -10.875 -9.568 9.057 1.00 84.19 174 VAL A C 1
ATOM 1354 O O . VAL A 1 174 ? -11.432 -9.943 10.085 1.00 84.19 174 VAL A O 1
ATOM 1357 N N . ASN A 1 175 ? -10.926 -8.293 8.662 1.00 82.50 175 ASN A N 1
ATOM 1358 C CA . ASN A 1 175 ? -11.640 -7.281 9.442 1.00 82.50 175 ASN A CA 1
ATOM 1359 C C . ASN A 1 175 ? -13.164 -7.513 9.477 1.00 82.50 175 ASN A C 1
ATOM 1361 O O . ASN A 1 175 ? -13.813 -7.229 10.486 1.00 82.50 175 ASN A O 1
ATOM 1365 N N . LEU A 1 176 ? -13.735 -8.051 8.393 1.00 79.31 176 LEU A N 1
ATOM 1366 C CA . LEU A 1 176 ? -15.154 -8.405 8.315 1.00 79.31 176 LEU A CA 1
ATOM 1367 C C . LEU A 1 176 ? -15.490 -9.696 9.074 1.00 79.31 176 LEU A C 1
ATOM 1369 O O . LEU A 1 176 ? -16.539 -9.760 9.714 1.00 79.31 176 LEU A O 1
ATOM 1373 N N . LEU A 1 177 ? -14.624 -10.712 9.021 1.00 80.69 177 LEU A N 1
ATOM 1374 C CA . LEU A 1 177 ? -14.862 -11.997 9.689 1.00 80.69 177 LEU A CA 1
ATOM 1375 C C . LEU A 1 177 ? -14.539 -11.960 11.188 1.00 80.69 177 LEU A C 1
ATOM 1377 O O . LEU A 1 177 ? -15.246 -12.565 11.993 1.00 80.69 177 LEU A O 1
ATOM 1381 N N . LEU A 1 178 ? -13.474 -11.260 11.580 1.00 71.38 178 LEU A N 1
ATOM 1382 C CA . LEU A 1 178 ? -12.979 -11.233 12.951 1.00 71.38 178 LEU A CA 1
ATOM 1383 C C . LEU A 1 178 ? -13.493 -9.962 13.648 1.00 71.38 178 LEU A C 1
ATOM 1385 O O . LEU A 1 178 ? -12.961 -8.874 13.446 1.00 71.38 178 LEU A O 1
ATOM 1389 N N . TRP A 1 179 ? -14.537 -10.093 14.475 1.00 68.94 179 TRP A N 1
ATOM 1390 C CA . TRP A 1 179 ? -15.197 -8.998 15.217 1.00 68.94 179 TRP A CA 1
ATOM 1391 C C . TRP A 1 179 ? -15.549 -7.771 14.357 1.00 68.94 179 TRP A C 1
ATOM 1393 O O . TRP A 1 179 ? -14.920 -6.724 14.528 1.00 68.94 179 TRP A O 1
ATOM 1403 N N . PRO A 1 180 ? -16.549 -7.844 13.464 1.00 62.19 180 PRO A N 1
ATOM 1404 C CA . PRO A 1 180 ? -16.885 -6.729 12.584 1.00 62.19 180 PRO A CA 1
ATOM 1405 C C . PRO A 1 180 ? -17.210 -5.457 13.385 1.00 62.19 180 PRO A C 1
ATOM 1407 O O . PRO A 1 180 ? -18.216 -5.381 14.095 1.00 62.19 180 PRO A O 1
ATOM 1410 N N . GLU A 1 181 ? -16.352 -4.443 13.257 1.00 63.31 181 GLU A N 1
ATOM 1411 C CA . GLU A 1 181 ? -16.605 -3.088 13.750 1.00 63.31 181 GLU A CA 1
ATOM 1412 C C . GLU A 1 181 ? -17.153 -2.258 12.587 1.00 63.31 181 GLU A C 1
ATOM 1414 O O . GLU A 1 181 ? -16.426 -1.649 11.797 1.00 63.31 181 GLU A O 1
ATOM 1419 N N . THR A 1 182 ? -18.475 -2.287 12.430 1.00 61.38 182 THR A N 1
ATOM 1420 C CA . THR A 1 182 ? -19.166 -1.468 11.433 1.00 61.38 182 THR A CA 1
ATOM 1421 C C . THR A 1 182 ? -19.195 -0.013 11.901 1.00 61.38 182 THR A C 1
ATOM 1423 O O . THR A 1 182 ? -19.444 0.257 13.076 1.00 61.38 182 THR A O 1
ATOM 1426 N N . ALA A 1 183 ? -18.999 0.938 10.982 1.00 55.78 183 ALA A N 1
ATOM 1427 C CA . ALA A 1 183 ? -19.045 2.372 11.289 1.00 55.78 183 ALA A CA 1
ATOM 1428 C C . ALA A 1 183 ? -20.356 2.800 11.983 1.00 55.78 183 ALA A C 1
ATOM 1430 O O . ALA A 1 183 ? -20.330 3.676 12.841 1.00 55.78 183 ALA A O 1
ATOM 1431 N N . ALA A 1 184 ? -21.472 2.123 11.684 1.00 53.34 184 ALA A N 1
ATOM 1432 C CA . ALA A 1 184 ? -22.759 2.332 12.345 1.00 53.34 184 ALA A CA 1
ATOM 1433 C C . ALA A 1 184 ? -22.706 2.050 13.857 1.00 53.34 184 ALA A C 1
ATOM 1435 O O . ALA A 1 184 ? -23.130 2.888 14.644 1.00 53.34 184 ALA A O 1
ATOM 1436 N N . LYS A 1 185 ? -22.100 0.927 14.271 1.00 59.31 185 LYS A N 1
ATOM 1437 C CA . LYS A 1 185 ? -21.945 0.573 15.692 1.00 59.31 185 LYS A CA 1
ATOM 1438 C C . LYS A 1 185 ? -21.059 1.566 16.431 1.00 59.31 185 LYS A C 1
ATOM 1440 O O . LYS A 1 185 ? -21.372 1.964 17.546 1.00 59.31 185 LYS A O 1
ATOM 1445 N N . VAL A 1 186 ? -19.952 1.986 15.818 1.00 60.66 186 VAL A N 1
ATOM 1446 C CA . VAL A 1 186 ? -19.058 2.982 16.428 1.00 60.66 186 VAL A CA 1
ATOM 1447 C C . VAL A 1 186 ? -19.765 4.328 16.573 1.00 60.66 186 VAL A C 1
ATOM 1449 O O . VAL A 1 186 ? -19.708 4.916 17.647 1.00 60.66 186 VAL A O 1
ATOM 1452 N N . SER A 1 187 ? -20.494 4.773 15.545 1.00 56.88 187 SER A N 1
ATOM 1453 C CA . SER A 1 187 ? -21.286 6.004 15.610 1.00 56.88 187 SER A CA 1
ATOM 1454 C C . SER A 1 187 ? -22.359 5.934 16.694 1.00 56.88 187 SER A C 1
ATOM 1456 O O . SER A 1 187 ? -22.498 6.883 17.454 1.00 56.88 187 SER A O 1
ATOM 1458 N N . GLU A 1 188 ? -23.082 4.819 16.801 1.00 66.50 188 GLU A N 1
ATOM 1459 C CA . GLU A 1 188 ? -24.100 4.594 17.833 1.00 66.50 188 GLU A CA 1
ATOM 1460 C C . GLU A 1 188 ? -23.494 4.653 19.240 1.00 66.50 188 GLU A C 1
ATOM 1462 O O . GLU A 1 188 ? -24.015 5.335 20.118 1.00 66.50 188 GLU A O 1
ATOM 1467 N N . THR A 1 189 ? -22.335 4.019 19.433 1.00 71.56 189 THR A N 1
ATOM 1468 C CA . THR A 1 189 ? -21.653 3.983 20.735 1.00 71.56 189 THR A CA 1
ATOM 1469 C C . THR A 1 189 ? -21.108 5.366 21.107 1.00 71.56 189 THR A C 1
ATOM 1471 O O . THR A 1 189 ? -21.224 5.796 22.250 1.00 71.56 189 THR A O 1
ATOM 1474 N N . SER A 1 190 ? -20.552 6.105 20.142 1.00 67.06 190 SER A N 1
ATOM 1475 C CA . SER A 1 190 ? -20.122 7.493 20.339 1.00 67.06 190 SER A CA 1
ATOM 1476 C C . SER A 1 190 ? -21.294 8.424 20.654 1.00 67.06 190 SER A C 1
ATOM 1478 O O . SER A 1 190 ? -21.154 9.291 21.511 1.00 67.06 190 SER A O 1
ATOM 1480 N N . PHE A 1 191 ? -22.447 8.232 20.011 1.00 75.75 191 PHE A N 1
ATOM 1481 C CA . PHE A 1 191 ? -23.651 9.023 20.270 1.00 75.75 191 PHE A CA 1
ATOM 1482 C C . PHE A 1 191 ? -24.235 8.726 21.656 1.00 75.75 191 PHE A C 1
ATOM 1484 O O . PHE A 1 191 ? -24.563 9.648 22.399 1.00 75.75 191 PHE A O 1
ATOM 1491 N N . ALA A 1 192 ? -24.294 7.447 22.034 1.00 76.19 192 ALA A N 1
ATOM 1492 C CA . ALA A 1 192 ? -24.711 7.017 23.364 1.00 76.19 192 ALA A CA 1
ATOM 1493 C C . ALA A 1 192 ? -23.783 7.576 24.454 1.00 76.19 192 ALA A C 1
ATOM 1495 O O . ALA A 1 192 ? -24.260 8.106 25.454 1.00 76.19 192 ALA A O 1
ATOM 1496 N N . ASN A 1 193 ? -22.466 7.541 24.234 1.00 80.69 193 ASN A N 1
ATOM 1497 C CA . ASN A 1 193 ? -21.495 8.119 25.163 1.00 80.69 193 ASN A CA 1
ATOM 1498 C C . ASN A 1 193 ? -21.635 9.643 25.268 1.00 80.69 193 ASN A C 1
ATOM 1500 O O . ASN A 1 193 ? -21.566 10.178 26.369 1.00 80.69 193 ASN A O 1
ATOM 1504 N N . ALA A 1 194 ? -21.873 10.343 24.155 1.00 81.75 194 ALA A N 1
ATOM 1505 C CA . ALA A 1 194 ? -22.114 11.784 24.173 1.00 81.75 194 ALA A CA 1
ATOM 1506 C C . ALA A 1 194 ? -23.383 12.141 24.966 1.00 81.75 194 ALA A C 1
ATOM 1508 O O . ALA A 1 194 ? -23.351 13.057 25.785 1.00 81.75 194 ALA A O 1
ATOM 1509 N N . LEU A 1 195 ? -24.475 11.389 24.782 1.00 86.25 195 LEU A N 1
ATOM 1510 C CA . LEU A 1 195 ? -25.711 11.559 25.553 1.00 86.25 195 LEU A CA 1
ATOM 1511 C C . LEU A 1 195 ? -25.502 11.282 27.046 1.00 86.25 195 LEU A C 1
ATOM 1513 O O . LEU A 1 195 ? -25.953 12.069 27.875 1.00 86.25 195 LEU A O 1
ATOM 1517 N N . ALA A 1 196 ? -24.771 10.219 27.388 1.00 87.62 196 ALA A N 1
ATOM 1518 C CA . ALA A 1 196 ? -24.439 9.894 28.772 1.00 87.62 196 ALA A CA 1
ATOM 1519 C C . ALA A 1 196 ? -23.577 10.988 29.427 1.00 87.62 196 ALA A C 1
ATOM 1521 O O . ALA A 1 196 ? -23.816 11.363 30.572 1.00 87.62 196 ALA A O 1
ATOM 1522 N N . SER A 1 197 ? -22.610 11.558 28.699 1.00 87.06 197 SER A N 1
ATOM 1523 C CA . SER A 1 197 ? -21.826 12.698 29.187 1.00 87.06 197 SER A CA 1
ATOM 1524 C C . SER A 1 197 ? -22.680 13.952 29.388 1.00 87.06 197 SER A C 1
ATOM 1526 O O . SER A 1 197 ? -22.498 14.641 30.387 1.00 87.06 197 SER A O 1
ATOM 1528 N N . ILE A 1 198 ? -23.629 14.240 28.490 1.00 88.12 198 ILE A N 1
ATOM 1529 C CA . ILE A 1 198 ? -24.566 15.365 28.652 1.00 88.12 198 ILE A CA 1
ATOM 1530 C C . ILE A 1 198 ? -25.440 15.166 29.898 1.00 88.12 198 ILE A C 1
ATOM 1532 O O . ILE A 1 198 ? -25.586 16.099 30.684 1.00 88.12 198 ILE A O 1
ATOM 1536 N N . GLN A 1 199 ? -25.976 13.959 30.111 1.00 90.12 199 GLN A N 1
ATOM 1537 C CA . GLN A 1 199 ? -26.745 13.630 31.316 1.00 90.12 199 GLN A CA 1
ATOM 1538 C C . GLN A 1 199 ? -25.915 13.799 32.589 1.00 90.12 199 GLN A C 1
ATOM 1540 O O . GLN A 1 199 ? -26.385 14.427 33.529 1.00 90.12 199 GLN A O 1
ATOM 1545 N N . ALA A 1 200 ? -24.667 13.325 32.601 1.00 89.44 200 ALA A N 1
ATOM 1546 C CA . ALA A 1 200 ? -23.782 13.471 33.754 1.00 89.44 200 ALA A CA 1
ATOM 1547 C C . ALA A 1 200 ? -23.494 14.944 34.095 1.00 89.44 200 ALA A C 1
ATOM 1549 O O . ALA A 1 200 ? -23.443 15.311 35.266 1.00 89.44 200 ALA A O 1
ATOM 1550 N N . VAL A 1 201 ? -23.336 15.807 33.085 1.00 88.88 201 VAL A N 1
ATOM 1551 C CA . VAL A 1 201 ? -23.169 17.256 33.296 1.00 88.88 201 VAL A CA 1
ATOM 1552 C C . VAL A 1 201 ? -24.458 17.892 33.827 1.00 88.88 201 VAL A C 1
ATOM 1554 O O . VAL A 1 201 ? -24.393 18.736 34.716 1.00 88.88 201 VAL A O 1
ATOM 1557 N N . LEU A 1 202 ? -25.626 17.483 33.325 1.00 88.94 202 LEU A N 1
ATOM 1558 C CA . LEU A 1 202 ? -26.926 17.944 33.825 1.00 88.94 202 LEU A CA 1
ATOM 1559 C C . LEU A 1 202 ? -27.166 17.531 35.282 1.00 88.94 202 LEU A C 1
ATOM 1561 O O . LEU A 1 202 ? -27.534 18.378 36.089 1.00 88.94 202 LEU A O 1
ATOM 1565 N N . GLU A 1 203 ? -26.890 16.275 35.635 1.00 87.81 203 GLU A N 1
ATOM 1566 C CA . GLU A 1 203 ? -26.969 15.788 37.018 1.00 87.81 203 GLU A CA 1
ATOM 1567 C C . GLU A 1 203 ? -25.987 16.518 37.939 1.00 87.81 203 GLU A C 1
ATOM 1569 O O . GLU A 1 203 ? -26.313 16.805 39.092 1.00 87.81 203 GLU A O 1
ATOM 1574 N N . PHE A 1 204 ? -24.793 16.850 37.437 1.00 86.25 204 PHE A N 1
ATOM 1575 C CA . PHE A 1 204 ? -23.824 17.661 38.166 1.00 86.25 204 PHE A CA 1
ATOM 1576 C C . PHE A 1 204 ? -24.359 19.074 38.423 1.00 86.25 204 PHE A C 1
ATOM 1578 O O . PHE A 1 204 ? -24.314 19.53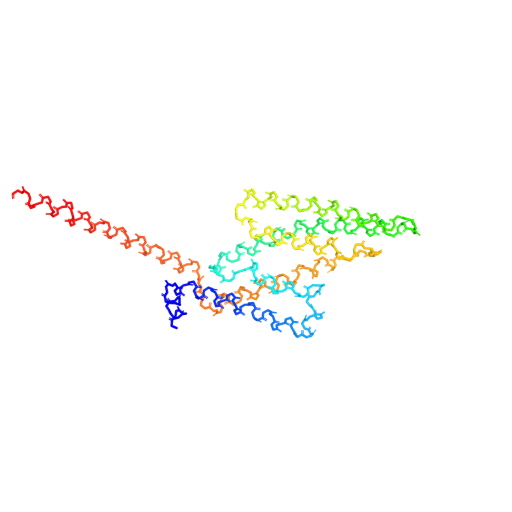8 39.555 1.00 86.25 204 PHE A O 1
ATOM 1585 N N . ILE A 1 205 ? -24.929 19.744 37.417 1.00 85.69 205 ILE A N 1
ATOM 1586 C CA . ILE A 1 205 ? -25.537 21.075 37.588 1.00 85.69 205 ILE A CA 1
ATOM 1587 C C . ILE A 1 205 ? -26.709 21.014 38.579 1.00 85.69 205 ILE A C 1
ATOM 1589 O O . ILE A 1 205 ? -26.817 21.863 39.461 1.00 85.69 205 ILE A O 1
ATOM 1593 N N . GLU A 1 206 ? -27.570 20.005 38.477 1.00 83.19 206 GLU A N 1
ATOM 1594 C CA . GLU A 1 206 ? -28.704 19.844 39.387 1.00 83.19 206 GLU A CA 1
ATOM 1595 C C . GLU A 1 206 ? -28.254 19.621 40.839 1.00 83.19 206 GLU A C 1
ATOM 1597 O O . GLU A 1 206 ? -28.774 20.250 41.761 1.00 83.19 206 GLU A O 1
ATOM 1602 N N . ARG A 1 207 ? -27.259 18.758 41.072 1.00 80.06 207 ARG A N 1
ATOM 1603 C CA . ARG A 1 207 ? -26.758 18.504 42.430 1.00 80.06 207 ARG A CA 1
ATOM 1604 C C . ARG A 1 207 ? -25.906 19.635 42.988 1.00 80.06 207 ARG A C 1
ATOM 1606 O O . ARG A 1 207 ? -26.129 20.029 44.125 1.00 80.06 207 ARG A O 1
ATOM 1613 N N . ASP A 1 208 ? -24.936 20.138 42.235 1.00 77.44 208 ASP A N 1
ATOM 1614 C CA . ASP A 1 208 ? -23.945 21.068 42.785 1.00 77.44 208 ASP A CA 1
ATOM 1615 C C . ASP A 1 208 ? -24.372 22.531 42.705 1.00 77.44 208 ASP A C 1
ATOM 1617 O O . ASP A 1 208 ? -23.921 23.322 43.528 1.00 77.44 208 ASP A O 1
ATOM 1621 N N . VAL A 1 209 ? -25.228 22.914 41.752 1.00 73.88 209 VAL A N 1
ATOM 1622 C CA . VAL A 1 209 ? -25.655 24.316 41.599 1.00 73.88 209 VAL A CA 1
ATOM 1623 C C . VAL A 1 209 ? -27.029 24.557 42.204 1.00 73.88 209 VAL A C 1
ATOM 1625 O O . VAL A 1 209 ? -27.222 25.584 42.847 1.00 73.88 209 VAL A O 1
ATOM 1628 N N . LEU A 1 210 ? -27.991 23.651 42.011 1.00 69.62 210 LEU A N 1
ATOM 1629 C CA . LEU A 1 210 ? -29.340 23.862 42.547 1.00 69.62 210 LEU A CA 1
ATOM 1630 C C . LEU A 1 210 ? -29.424 23.448 44.018 1.00 69.62 210 LEU A C 1
ATOM 1632 O O . LEU A 1 210 ? -29.814 24.262 44.845 1.00 69.62 210 LEU A O 1
ATOM 1636 N N . LYS A 1 211 ? -28.970 22.242 44.380 1.00 66.00 211 LYS A N 1
ATOM 1637 C CA . LYS A 1 211 ? -29.082 21.770 45.772 1.00 66.00 211 LYS A CA 1
ATOM 1638 C C . LYS A 1 211 ? -28.141 22.453 46.769 1.00 66.00 211 LYS A C 1
ATOM 1640 O O . LYS A 1 211 ? -28.573 22.712 47.884 1.00 66.00 211 LYS A O 1
ATOM 1645 N N . ASN A 1 212 ? -26.903 22.796 46.400 1.00 58.66 212 ASN A N 1
ATOM 1646 C CA . ASN A 1 212 ? -26.007 23.512 47.328 1.00 58.66 212 ASN A CA 1
ATOM 1647 C C . ASN A 1 212 ? -26.390 24.989 47.531 1.00 58.66 212 ASN A C 1
ATOM 1649 O O . ASN A 1 212 ? -25.991 25.574 48.533 1.00 58.66 212 ASN A O 1
ATOM 1653 N N . ASN A 1 213 ? -27.143 25.608 46.613 1.00 55.72 213 ASN A N 1
ATOM 1654 C CA . ASN A 1 213 ? -27.641 26.976 46.818 1.00 55.72 213 ASN A CA 1
ATOM 1655 C C . ASN A 1 213 ? -28.827 27.027 47.795 1.00 55.72 213 ASN A C 1
ATOM 1657 O O . ASN A 1 213 ? -29.043 28.064 48.419 1.00 55.72 213 ASN A O 1
ATOM 1661 N N . ASP A 1 214 ? -29.550 25.918 47.968 1.00 55.47 214 ASP A N 1
ATOM 1662 C CA . ASP A 1 214 ? -30.672 25.821 48.905 1.00 55.47 214 ASP A CA 1
ATOM 1663 C C . ASP A 1 214 ? -30.223 25.571 50.364 1.00 55.47 214 ASP A C 1
ATOM 1665 O O . ASP A 1 214 ? -31.001 25.804 51.282 1.00 55.47 214 ASP A O 1
ATOM 1669 N N . GLU A 1 215 ? -28.973 25.150 50.613 1.00 53.81 215 GLU A N 1
ATOM 1670 C CA . GLU A 1 215 ? -28.429 24.924 51.972 1.00 53.81 215 GLU A CA 1
ATOM 1671 C C . GLU A 1 215 ? -27.778 26.173 52.612 1.00 53.81 215 GLU A C 1
ATOM 1673 O O . GLU A 1 215 ? -27.296 26.109 53.744 1.00 53.81 215 GLU A O 1
ATOM 1678 N N . VAL A 1 216 ? -27.756 27.321 51.919 1.00 51.69 216 VAL A N 1
ATOM 1679 C CA . VAL A 1 216 ? -27.136 28.580 52.402 1.00 51.69 216 VAL A CA 1
ATOM 1680 C C . VAL A 1 216 ? -28.168 29.594 52.943 1.00 51.69 216 VAL A C 1
ATOM 1682 O O . VAL A 1 216 ? -27.788 30.692 53.352 1.00 51.69 216 VAL A O 1
ATOM 1685 N N . PHE A 1 217 ? -29.455 29.236 53.017 1.00 42.69 217 PHE A N 1
ATOM 1686 C CA . PHE A 1 217 ? -30.514 30.080 53.595 1.00 42.69 217 PHE A CA 1
ATOM 1687 C C . PHE A 1 217 ? -31.119 29.506 54.878 1.00 42.69 217 PHE A C 1
ATOM 1689 O O . PHE A 1 217 ? -31.472 28.308 54.896 1.00 42.69 217 PHE A O 1
#

Organism: Rhizopus azygosporus (NCBI:txid86630)

Sequence (217 aa):
MHLVKFIKTDYVLWKKIIKCTVAYEIATILILIPKVEANVGVVPYLITLGTLFFNASGTAGNQIVEMLLNVAMMIIPAIWCAVISYLCTLYNSHMNGLYSNGAGIIAAIAFFISVFFTAYYRLKYPRLFIPGLQGFTVAFFGLTKGIYNSQFNVMSIVGIFYPILIGGAIALLVNLLLWPETAAKVSETSFANALASIQAVLEFIERDVLKNNDEVF

InterPro domains:
  IPR052430 Intracellular Vesicle Transport-Associated [PTHR47804] (14-210)

pLDDT: mean 77.86, std 10.93, range [42.69, 91.5]